Protein AF-A0A4S8WC01-F1 (afdb_monomer)

Mean predicted aligned error: 13.61 Å

Foldseek 3Di:
DDPPPVVNVVVVVLVVVLVVLLQWFWKKWWAFAPPDAPVVLVVQLVDDFPDWDDDPLGRTTMGGHRPPPVVSVVSSVPDPRTLAMATKAPCQVVVVVVVLVCLVVCVCVVLLLVLQVLCVVVPPDPDPVSSVCCSVPVSVVLSVVCSHSVVVVVVRSQQGQPHADDQLAHFAPQKKKWAFAPPDDPVVLLCQLQVNPSVQKDKDAPPPSPSPNNSSPPRMIMIGGPDPVSCVRRVSSRSSPNRINTMGTHHDRDPPQPDWDDDPNDTDRPDDRPRVVNDPDDDPDDDDPDPPPPPPDDDDDDD

Radius of gyration: 23.2 Å; Cα contacts (8 Å, |Δi|>4): 397; chains: 1; bounding box: 79×74×54 Å

Sequence (303 aa):
MHQISFAILLLGILSLASLAHSCRPSMWVVGLKQNQTVGNHLIFIGRPILSIENRPEIPGYTVSVSENDTELIRAVRSDPNVGFVTKVSQNYFHKHEKFIEGARNGGYDDHFTKVAESMRRYHDDDDEDFIAEFIAEEVDDMIDHISTPYYHWRRLESADPEVYESGEGRREPLRWIVQLEKGYNIEEHINTITQFDPSSVMVNSDSSSFVSMDPFRYNRHGLKFRSEEQERISLPLMHADPRVENVWPGHCQQPGITYFTYVGGKEVPGWKDPCIWSLGYRRWETTPCFEEQADKNDQPAAT

Nearest PDB structures (foldseek):
  5dz6-assembly1_A  TM=5.545E-01  e=2.302E+00  Bacillus subtilis subsp. subtilis str. 168
  6smd-assembly2_C  TM=4.923E-01  e=2.440E+00  Photorhabdus luminescens
  3hjv-assembly1_B  TM=4.931E-01  e=2.585E+00  Vibrio cholerae
  2h1y-assembly1_A  TM=5.077E-01  e=2.302E+00  Helicobacter pylori SS1
  5lht-assembly1_A  TM=4.324E-01  e=4.622E+00  Mycobacterium tuberculosis H37Rv

Solvent-accessible surface area (backbone atoms only — not comparable to full-atom values): 17954 Å² total; per-residue (Å²): 135,84,82,73,54,68,65,60,55,50,52,50,50,52,51,51,51,52,52,60,55,64,69,48,53,45,31,32,38,41,36,38,35,91,96,59,52,70,67,62,52,48,59,70,57,70,58,93,76,63,70,71,46,77,40,96,49,35,63,35,34,34,36,56,39,51,78,85,48,55,66,56,57,52,43,53,69,66,38,87,58,48,67,34,62,25,69,44,21,86,52,41,65,63,54,48,52,52,47,54,57,32,44,78,68,58,73,39,49,74,56,55,47,53,49,40,59,53,50,46,78,78,46,96,66,90,50,75,62,54,51,57,48,43,58,73,63,46,44,62,57,49,52,53,52,65,69,31,38,66,47,49,42,54,56,46,38,68,31,8,85,85,56,81,46,91,79,55,32,52,66,30,84,59,28,32,35,38,27,36,40,93,90,60,54,67,69,62,50,42,36,64,39,42,76,68,42,55,85,50,48,44,76,43,69,68,76,65,83,65,72,60,88,51,90,86,71,53,66,59,38,30,36,33,37,80,44,70,68,50,40,68,62,22,50,62,44,50,40,65,35,86,59,34,54,42,57,30,58,29,54,38,79,52,77,74,88,83,53,69,40,73,61,94,88,39,81,40,71,62,62,84,54,72,47,58,76,72,43,77,91,78,72,96,84,77,76,76,87,75,81,72,84,73,73,92,76,80,82,83,88,86,129

pLDDT: mean 70.93, std 17.48, range [26.66, 92.62]

Organism: Aureobasidium pullulans (NCBI:txid5580)

Secondary structure (DSSP, 8-state):
-----HHHHHHHHHHHHHHHHHTSPEEEEEEEPTT--HHHHHHHH-S--SSEEEETTTTEEEEEE-TT-HHHHHHHHH-TTEEEEEEE-TTHHHHHHHHHHHHHTTTTHHHHHHHHHHHHTT-S---HHHHHHHHHHHHHHHHHHHTSHHHHHHHHHHT-TTPPBTTTBEEEEEEEEEEEPTT--HHHHHHHHTTT-GGGEEEE----------TT-SSEEEEEESSHHHHHHHHHHHHH-TTEEEEEEEEE-------EEEETTEEEESS--HHHHH-S---TT---S--------------

Structure (mmCIF, N/CA/C/O backbone):
data_AF-A0A4S8WC01-F1
#
_entry.id   AF-A0A4S8WC01-F1
#
loop_
_atom_site.group_PDB
_atom_site.id
_atom_site.type_symbol
_atom_site.label_atom_id
_atom_site.label_alt_id
_atom_site.label_comp_id
_atom_site.label_asym_id
_atom_site.label_entity_id
_atom_site.label_seq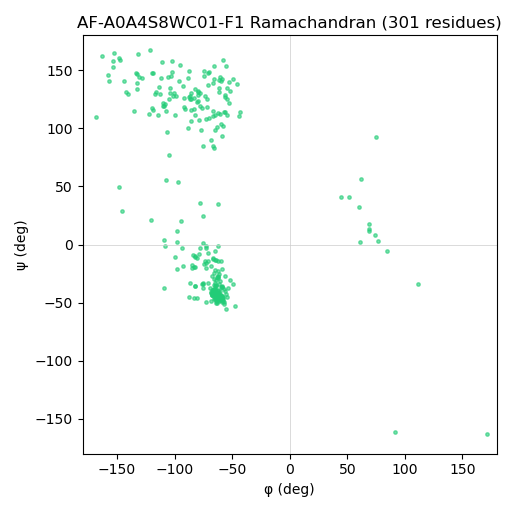_id
_atom_site.pdbx_PDB_ins_code
_atom_site.Cartn_x
_atom_site.Cartn_y
_atom_site.Cartn_z
_atom_site.occupancy
_atom_site.B_iso_or_equiv
_atom_site.auth_seq_id
_atom_site.auth_comp_id
_atom_site.auth_asym_id
_atom_site.auth_atom_id
_atom_site.pdbx_PDB_model_num
ATOM 1 N N . MET A 1 1 ? -3.862 -51.908 -3.420 1.00 40.91 1 MET A N 1
ATOM 2 C CA . MET A 1 1 ? -2.882 -50.810 -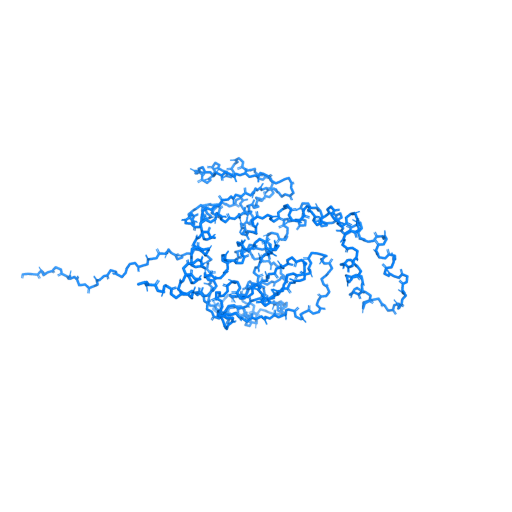3.567 1.00 40.91 1 MET A CA 1
ATOM 3 C C . MET A 1 1 ? -3.632 -49.588 -4.064 1.00 40.91 1 MET A C 1
ATOM 5 O O . MET A 1 1 ? -4.079 -49.595 -5.203 1.00 40.91 1 MET A O 1
ATOM 9 N N . HIS A 1 2 ? -3.871 -48.602 -3.199 1.00 48.12 2 HIS A N 1
ATOM 10 C CA . HIS A 1 2 ? -4.563 -47.373 -3.585 1.00 48.12 2 HIS A CA 1
ATOM 11 C C . HIS A 1 2 ? -3.584 -46.446 -4.307 1.00 48.12 2 HIS A C 1
ATOM 13 O O . HIS A 1 2 ? -2.701 -45.868 -3.679 1.00 48.12 2 HIS A O 1
ATOM 19 N N . GLN A 1 3 ? -3.738 -46.308 -5.625 1.00 48.09 3 GLN A N 1
ATOM 20 C CA . GLN A 1 3 ? -3.224 -45.142 -6.338 1.00 48.09 3 GLN A CA 1
ATOM 21 C C . GLN A 1 3 ? -4.063 -43.944 -5.890 1.00 48.09 3 GLN A C 1
ATOM 23 O O . GLN A 1 3 ? -5.118 -43.659 -6.450 1.00 48.09 3 GLN A O 1
ATOM 28 N N . ILE A 1 4 ? -3.624 -43.277 -4.824 1.00 55.22 4 ILE A N 1
ATOM 29 C CA . ILE A 1 4 ? -4.085 -41.924 -4.531 1.00 55.22 4 ILE A CA 1
ATOM 30 C C . ILE A 1 4 ? -3.658 -41.094 -5.740 1.00 55.22 4 ILE A C 1
ATOM 32 O O . ILE A 1 4 ? -2.466 -40.980 -6.026 1.00 55.22 4 ILE A O 1
ATOM 36 N N . SER A 1 5 ? -4.638 -40.616 -6.509 1.00 66.25 5 SER A N 1
ATOM 37 C CA . SER A 1 5 ? -4.390 -39.831 -7.715 1.00 66.25 5 SER A CA 1
ATOM 38 C C . SER A 1 5 ? -3.496 -38.647 -7.354 1.00 66.25 5 SER A C 1
ATOM 40 O O . SER A 1 5 ? -3.817 -37.884 -6.443 1.00 66.25 5 SER A O 1
ATOM 42 N N . PHE A 1 6 ? -2.369 -38.504 -8.052 1.00 66.31 6 PHE A N 1
ATOM 43 C CA . PHE A 1 6 ? -1.372 -37.455 -7.818 1.00 66.31 6 PHE A CA 1
ATOM 44 C C . PHE A 1 6 ? -2.008 -36.052 -7.792 1.00 66.31 6 PHE A C 1
ATOM 46 O O . PHE A 1 6 ? -1.590 -35.196 -7.020 1.00 66.31 6 PHE A O 1
ATOM 53 N N . ALA A 1 7 ? -3.097 -35.857 -8.548 1.00 60.91 7 ALA A N 1
ATOM 54 C CA . ALA A 1 7 ? -3.903 -34.639 -8.553 1.00 60.91 7 ALA A CA 1
ATOM 55 C C . ALA A 1 7 ? -4.595 -34.343 -7.208 1.00 60.91 7 ALA A C 1
ATOM 57 O O . ALA A 1 7 ? -4.632 -33.194 -6.785 1.00 60.91 7 ALA A O 1
ATOM 58 N N . ILE A 1 8 ? -5.104 -35.364 -6.509 1.00 69.50 8 ILE A N 1
ATOM 59 C CA . ILE A 1 8 ? -5.757 -35.209 -5.196 1.00 69.50 8 ILE A CA 1
ATOM 60 C C . ILE A 1 8 ? -4.720 -34.828 -4.137 1.00 69.50 8 ILE A C 1
ATOM 62 O O . ILE A 1 8 ? -4.989 -33.998 -3.273 1.00 69.50 8 ILE A O 1
ATOM 66 N N . LEU A 1 9 ? -3.515 -35.398 -4.232 1.00 69.06 9 LEU A N 1
ATOM 67 C CA . LEU A 1 9 ? -2.408 -35.055 -3.344 1.00 69.06 9 LEU A CA 1
ATOM 68 C C . LEU A 1 9 ? -1.931 -33.610 -3.580 1.00 69.06 9 LEU A C 1
ATOM 70 O O . LEU A 1 9 ? -1.720 -32.876 -2.621 1.00 69.06 9 LEU A O 1
ATOM 74 N N . LEU A 1 10 ? -1.824 -33.182 -4.844 1.00 64.06 10 LEU A N 1
ATOM 75 C CA . LEU A 1 10 ? -1.458 -31.812 -5.224 1.00 64.06 10 LEU A CA 1
ATOM 76 C C . LEU A 1 10 ? -2.500 -30.783 -4.778 1.00 64.06 10 LEU A C 1
ATOM 78 O O . LEU A 1 10 ? -2.129 -29.777 -4.182 1.00 64.06 10 LEU A O 1
ATOM 82 N N . LEU A 1 11 ? -3.790 -31.057 -4.998 1.00 63.50 11 LEU A N 1
ATOM 83 C CA . LEU A 1 11 ? -4.888 -30.229 -4.490 1.00 63.50 11 LEU A CA 1
ATOM 84 C C . LEU A 1 11 ? -4.848 -30.143 -2.962 1.00 63.50 11 LEU A C 1
ATOM 86 O O . LEU A 1 11 ? -4.921 -29.048 -2.422 1.00 63.50 11 LEU A O 1
ATOM 90 N N . GLY A 1 12 ? -4.634 -31.267 -2.270 1.00 60.47 12 GLY A N 1
ATOM 91 C CA . GLY A 1 12 ? -4.500 -31.287 -0.813 1.00 60.47 12 GLY A CA 1
ATOM 92 C C . GLY A 1 12 ? -3.332 -30.438 -0.302 1.00 60.47 12 GLY A C 1
ATOM 93 O O . GLY A 1 12 ? -3.498 -29.679 0.650 1.00 60.47 12 GLY A O 1
ATOM 94 N N . ILE A 1 13 ? -2.166 -30.511 -0.953 1.00 62.97 13 ILE A N 1
ATOM 95 C CA . ILE A 1 13 ? -0.985 -29.709 -0.597 1.00 62.97 13 ILE A CA 1
ATOM 96 C C . ILE A 1 13 ? -1.211 -28.223 -0.902 1.00 62.97 13 ILE A C 1
ATOM 98 O O . ILE A 1 13 ? -0.849 -27.385 -0.082 1.00 62.97 13 ILE A O 1
ATOM 102 N N . LEU A 1 14 ? -1.840 -27.882 -2.032 1.00 54.75 14 LEU A N 1
ATOM 103 C CA . LEU A 1 14 ? -2.186 -26.501 -2.384 1.00 54.75 14 LEU A CA 1
ATOM 104 C C . LEU A 1 14 ? -3.196 -25.908 -1.391 1.00 54.75 14 LEU A C 1
ATOM 106 O O . LEU A 1 14 ? -2.992 -24.793 -0.920 1.00 54.75 14 LEU A O 1
ATOM 110 N N . SER A 1 15 ? -4.216 -26.676 -0.989 1.00 47.38 15 SER A N 1
ATOM 111 C CA . SER A 1 15 ? -5.175 -26.273 0.047 1.00 47.38 15 SER A CA 1
ATOM 112 C C . SER A 1 15 ? -4.496 -26.054 1.405 1.00 47.38 15 SER A C 1
ATOM 114 O O . SER A 1 15 ? -4.743 -25.048 2.069 1.00 47.38 15 SER A O 1
ATOM 116 N N . LEU A 1 16 ? -3.587 -26.949 1.805 1.00 47.69 16 LEU A N 1
ATOM 117 C CA . LEU A 1 16 ? -2.784 -26.803 3.025 1.00 47.69 16 LEU A CA 1
ATOM 118 C C . LEU A 1 16 ? -1.832 -25.601 2.957 1.00 47.69 16 LEU A C 1
ATOM 120 O O . LEU A 1 16 ? -1.677 -24.899 3.951 1.00 47.69 16 LEU A O 1
ATOM 124 N N . ALA A 1 17 ? -1.235 -25.325 1.796 1.00 51.16 17 ALA A N 1
ATOM 125 C CA . ALA A 1 17 ? -0.391 -24.154 1.584 1.00 51.16 17 ALA A CA 1
ATOM 126 C C . ALA A 1 17 ? -1.199 -22.850 1.660 1.00 51.16 17 ALA A C 1
ATOM 128 O O . ALA A 1 17 ? -0.726 -21.894 2.274 1.00 51.16 17 ALA A O 1
ATOM 129 N N . SER A 1 18 ? -2.424 -22.819 1.119 1.00 46.88 18 SER A N 1
ATOM 130 C CA . SER A 1 18 ? -3.335 -21.676 1.261 1.00 46.88 18 SER A CA 1
ATOM 131 C C . SER A 1 18 ? -3.813 -21.475 2.704 1.00 46.88 18 SER A C 1
ATOM 133 O O . SER A 1 18 ? -3.838 -20.345 3.182 1.00 46.88 18 SER A O 1
ATOM 135 N N . LEU A 1 19 ? -4.094 -22.557 3.441 1.00 42.03 19 LEU A N 1
ATOM 136 C CA . LEU A 1 19 ? -4.439 -22.513 4.869 1.00 42.03 19 LEU A CA 1
ATOM 137 C C . LEU A 1 19 ? -3.261 -22.022 5.724 1.00 42.03 19 LEU A C 1
ATOM 139 O O . LEU A 1 19 ? -3.430 -21.145 6.564 1.00 42.03 19 LEU A O 1
ATOM 143 N N . ALA A 1 20 ? -2.051 -22.527 5.473 1.00 49.69 20 ALA A N 1
ATOM 144 C CA . ALA A 1 20 ? -0.844 -22.085 6.168 1.00 49.69 20 ALA A CA 1
ATOM 145 C C . ALA A 1 20 ? -0.485 -20.617 5.862 1.00 49.69 20 ALA A C 1
ATOM 147 O O . ALA A 1 20 ? 0.080 -19.943 6.723 1.00 49.69 20 ALA A O 1
ATOM 148 N N . HIS A 1 21 ? -0.830 -20.107 4.672 1.00 49.09 21 HIS A N 1
ATOM 149 C CA . HIS A 1 21 ? -0.688 -18.685 4.339 1.00 49.09 21 HIS A CA 1
ATOM 150 C C . HIS A 1 21 ? -1.770 -17.811 4.991 1.00 49.09 21 HIS A C 1
ATOM 152 O O . HIS A 1 21 ? -1.432 -16.730 5.464 1.00 49.09 21 HIS A O 1
ATOM 158 N N . SER A 1 22 ? -3.019 -18.281 5.103 1.00 46.50 22 SER A N 1
ATOM 159 C CA . SER A 1 22 ? -4.099 -17.571 5.821 1.00 46.50 22 SER A CA 1
ATOM 160 C C . SER A 1 22 ? -3.842 -17.459 7.333 1.00 46.50 22 SER A C 1
ATOM 162 O O . SER A 1 22 ? -4.298 -16.523 7.980 1.00 46.50 22 SER A O 1
ATOM 164 N N . CYS A 1 23 ? -3.040 -18.352 7.921 1.00 54.38 23 CYS A N 1
ATOM 165 C CA . CYS A 1 23 ? -2.650 -18.241 9.331 1.00 54.38 23 CYS A CA 1
ATOM 166 C C . CYS A 1 23 ? -1.540 -17.212 9.615 1.00 54.38 23 CYS A C 1
ATOM 168 O O . CYS A 1 23 ? -1.176 -17.035 10.781 1.00 54.38 23 CYS A O 1
ATOM 1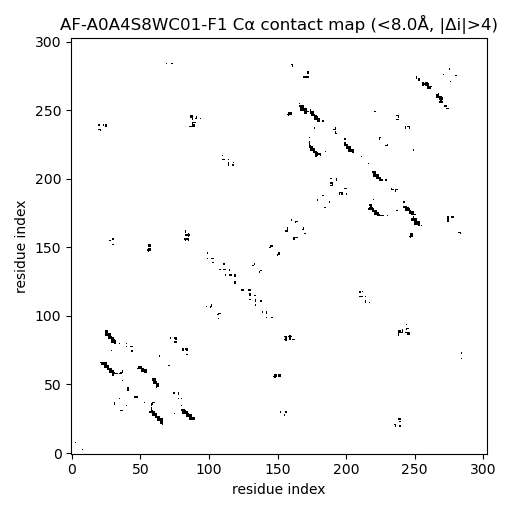70 N N . ARG A 1 24 ? -0.962 -16.547 8.602 1.00 65.25 24 ARG A N 1
ATOM 171 C CA . ARG A 1 24 ? 0.035 -15.499 8.854 1.00 65.25 24 ARG A CA 1
ATOM 172 C C . ARG A 1 24 ? -0.662 -14.206 9.283 1.00 65.25 24 ARG A C 1
ATOM 174 O O . ARG A 1 24 ? -1.574 -13.757 8.594 1.00 65.25 24 ARG A O 1
ATOM 181 N N . PRO A 1 25 ? -0.232 -13.571 10.387 1.00 72.00 25 PRO A N 1
ATOM 182 C CA . PRO A 1 25 ? -0.780 -12.281 10.770 1.00 72.00 25 PRO A CA 1
ATOM 183 C C . PRO A 1 25 ? -0.543 -11.253 9.659 1.00 72.00 25 PRO A C 1
ATOM 185 O O . PRO A 1 25 ? 0.506 -11.216 9.019 1.00 72.00 25 PRO A O 1
ATOM 188 N N . SER A 1 26 ? -1.533 -10.408 9.425 1.00 80.44 26 SER A N 1
ATOM 189 C CA . SER A 1 26 ? -1.421 -9.276 8.516 1.00 80.44 26 SER A CA 1
ATOM 190 C C . SER A 1 26 ? -0.523 -8.206 9.128 1.00 80.44 26 SER A C 1
ATOM 192 O O . SER A 1 26 ? -0.648 -7.895 10.312 1.00 80.44 26 SER A O 1
ATOM 194 N N . MET A 1 27 ? 0.365 -7.625 8.324 1.00 87.50 27 MET A N 1
ATOM 195 C CA . MET A 1 27 ? 1.191 -6.500 8.750 1.00 87.50 27 MET A CA 1
ATOM 196 C C . MET A 1 27 ? 0.427 -5.198 8.507 1.00 87.50 27 MET A C 1
ATOM 198 O O . MET A 1 27 ? -0.009 -4.935 7.387 1.00 87.50 27 MET A O 1
ATOM 202 N N . TRP A 1 28 ? 0.269 -4.387 9.547 1.00 90.19 28 TRP A N 1
ATOM 203 C CA . TRP A 1 28 ? -0.395 -3.090 9.471 1.00 90.19 28 TRP A CA 1
ATOM 204 C C . TRP A 1 28 ? 0.554 -1.970 9.860 1.00 90.19 28 TRP A C 1
ATOM 206 O O . TRP A 1 28 ? 1.415 -2.143 10.726 1.00 90.19 28 TRP A O 1
ATOM 216 N N . VAL A 1 29 ? 0.359 -0.813 9.239 1.00 92.12 29 VAL A N 1
ATOM 217 C CA . VAL A 1 29 ? 1.016 0.438 9.595 1.00 92.12 29 VAL A CA 1
ATOM 218 C C . VAL A 1 29 ? -0.026 1.392 10.146 1.00 92.12 29 VAL A C 1
ATOM 220 O O . VAL A 1 29 ? -1.061 1.612 9.518 1.00 92.12 29 VAL A O 1
ATOM 223 N N . VAL A 1 30 ? 0.265 1.960 11.311 1.00 92.62 30 VAL A N 1
ATOM 224 C CA . VAL A 1 30 ? -0.573 2.949 11.981 1.00 92.62 30 VAL A CA 1
ATOM 225 C C . VAL A 1 30 ? 0.190 4.262 12.022 1.00 92.62 30 VAL A C 1
ATOM 227 O O . VAL A 1 30 ? 1.198 4.379 12.722 1.00 92.62 30 VAL A O 1
ATOM 230 N N . GLY A 1 31 ? -0.290 5.242 11.263 1.00 92.25 31 GLY A N 1
ATOM 231 C CA . GLY A 1 31 ? 0.221 6.606 11.286 1.00 92.25 31 GLY A CA 1
ATOM 232 C C . GLY A 1 31 ? -0.563 7.457 12.277 1.00 92.25 31 GLY A C 1
ATOM 233 O O . GLY A 1 31 ? -1.785 7.558 12.182 1.00 92.25 31 GLY A O 1
ATOM 234 N N . LEU A 1 32 ? 0.124 8.107 13.212 1.00 91.19 32 LEU A N 1
ATOM 235 C CA . LEU A 1 32 ? -0.455 9.037 14.179 1.00 91.19 32 LEU A CA 1
ATOM 236 C C . LEU A 1 32 ? -0.311 10.484 13.703 1.00 91.19 32 LEU A C 1
ATOM 238 O O . LEU A 1 32 ? 0.719 10.884 13.163 1.00 91.19 32 LEU A O 1
ATOM 242 N N . LYS A 1 33 ? -1.341 11.296 13.937 1.00 87.94 33 LYS A N 1
ATOM 243 C CA . LYS A 1 33 ? -1.329 12.727 13.619 1.00 87.94 33 LYS A CA 1
ATOM 244 C C . LYS A 1 33 ? -0.175 13.437 14.327 1.00 87.94 33 LYS A C 1
ATOM 246 O O . LYS A 1 33 ? 0.348 12.984 15.345 1.00 87.94 33 LYS A O 1
ATOM 251 N N . GLN A 1 34 ? 0.197 14.597 13.797 1.00 80.31 34 GLN A N 1
ATOM 252 C CA . GLN A 1 34 ? 1.308 15.382 14.324 1.00 80.31 34 GLN A CA 1
ATOM 253 C C . GLN A 1 34 ? 1.167 15.635 15.838 1.00 80.31 34 GLN A C 1
ATOM 255 O O . GLN A 1 34 ? 0.077 15.922 16.335 1.00 80.31 34 GLN A O 1
ATOM 260 N N . ASN A 1 35 ? 2.291 15.545 16.555 1.00 83.44 35 ASN A N 1
ATOM 261 C CA . ASN A 1 35 ? 2.411 15.716 18.012 1.00 83.44 35 ASN A CA 1
ATOM 262 C C . ASN A 1 35 ? 1.761 14.618 18.876 1.00 83.44 35 ASN A C 1
ATOM 264 O O . ASN A 1 35 ? 1.624 14.798 20.086 1.00 83.44 35 ASN A O 1
ATOM 268 N N . GLN A 1 36 ? 1.386 13.483 18.287 1.00 87.94 36 GLN A N 1
ATOM 269 C CA . GLN A 1 36 ? 0.876 12.326 19.020 1.00 87.94 36 GLN A CA 1
ATOM 270 C C . GLN A 1 36 ? 1.988 11.320 19.313 1.00 87.94 36 GLN A C 1
ATOM 272 O O . GLN A 1 36 ? 3.003 11.265 18.619 1.00 87.94 36 GLN A O 1
ATOM 277 N N . THR A 1 37 ? 1.807 10.523 20.365 1.00 87.69 37 THR A N 1
ATOM 278 C CA . THR A 1 37 ? 2.768 9.489 20.762 1.00 87.69 37 THR A CA 1
ATOM 279 C C . THR A 1 37 ? 2.115 8.119 20.730 1.00 87.69 37 THR A C 1
ATOM 281 O O . THR A 1 37 ? 0.933 7.973 21.051 1.00 87.69 37 THR A O 1
ATOM 284 N N . VAL A 1 38 ? 2.910 7.096 20.408 1.00 88.62 38 VAL A N 1
ATOM 285 C CA . VAL A 1 38 ? 2.464 5.697 20.451 1.00 88.62 38 VAL A CA 1
ATOM 286 C C . VAL A 1 38 ? 1.932 5.349 21.843 1.00 88.62 38 VAL A C 1
ATOM 288 O O . VAL A 1 38 ? 0.881 4.737 21.956 1.00 88.62 38 VAL A O 1
ATOM 291 N N . GLY A 1 39 ? 2.577 5.819 22.916 1.00 87.31 39 GLY A N 1
ATOM 292 C CA . GLY A 1 39 ? 2.116 5.573 24.287 1.00 87.31 39 GLY A CA 1
ATOM 293 C C . GLY A 1 39 ? 0.700 6.090 24.567 1.00 87.31 39 GLY A C 1
ATOM 294 O O . GLY A 1 39 ? -0.133 5.333 25.061 1.00 87.31 39 GLY A O 1
ATOM 295 N N . ASN A 1 40 ? 0.404 7.347 24.215 1.00 87.38 40 ASN A N 1
ATOM 296 C CA . ASN A 1 40 ? -0.927 7.932 24.424 1.00 87.38 40 ASN A CA 1
ATOM 297 C C . ASN A 1 40 ? -2.000 7.190 23.620 1.00 87.38 40 ASN A C 1
ATOM 299 O O . ASN A 1 40 ? -3.080 6.906 24.136 1.00 87.38 40 ASN A O 1
ATOM 303 N N . HIS A 1 41 ? -1.670 6.841 22.379 1.00 90.88 41 HIS A N 1
ATOM 304 C CA . HIS A 1 41 ? -2.532 6.064 21.502 1.00 90.88 41 HIS A CA 1
ATOM 305 C C . HIS A 1 41 ? -2.838 4.667 22.073 1.00 90.88 41 HIS A C 1
ATOM 307 O O . HIS A 1 41 ? -3.995 4.266 22.162 1.00 90.88 41 HIS A O 1
ATOM 313 N N . LEU A 1 42 ? -1.828 3.934 22.550 1.00 89.25 42 LEU A N 1
ATOM 314 C CA . LEU A 1 42 ? -2.035 2.605 23.139 1.00 89.25 42 LEU A CA 1
ATOM 315 C C . LEU A 1 42 ? -2.886 2.650 24.415 1.00 89.25 42 LEU A C 1
ATOM 317 O O . LEU A 1 42 ? -3.685 1.743 24.650 1.00 89.25 42 LEU A O 1
ATOM 321 N N . ILE A 1 43 ? -2.757 3.713 25.217 1.00 88.50 43 ILE A N 1
ATOM 322 C CA . ILE A 1 43 ? -3.627 3.948 26.377 1.00 88.50 43 ILE A CA 1
ATOM 323 C C . ILE A 1 43 ? -5.079 4.155 25.929 1.00 88.50 43 ILE A C 1
ATOM 325 O O . ILE A 1 43 ? -5.978 3.589 26.547 1.00 88.50 43 ILE A O 1
ATOM 329 N N . PHE A 1 44 ? -5.308 4.926 24.860 1.00 89.19 44 PHE A N 1
ATOM 330 C CA . PHE A 1 44 ? -6.646 5.165 24.316 1.00 89.19 44 PHE A CA 1
ATOM 331 C C . PHE A 1 44 ? -7.321 3.869 23.852 1.00 89.19 44 PHE A C 1
ATOM 333 O O . PHE A 1 44 ? -8.475 3.624 24.198 1.00 89.19 44 PHE A O 1
ATOM 340 N N . ILE A 1 45 ? -6.602 3.020 23.110 1.00 89.81 45 ILE A N 1
ATOM 341 C CA . ILE A 1 45 ? -7.155 1.753 22.605 1.00 89.81 45 ILE A CA 1
ATOM 342 C C . ILE A 1 45 ? -7.518 0.812 23.770 1.00 89.81 45 ILE A C 1
ATOM 344 O O . ILE A 1 45 ? -8.453 0.019 23.664 1.00 89.81 45 ILE A O 1
ATOM 348 N N . GLY A 1 46 ? -6.805 0.893 24.900 1.00 84.12 46 GLY A N 1
ATOM 349 C CA . GLY A 1 46 ? -7.173 0.191 26.134 1.00 84.12 46 GLY A CA 1
ATOM 350 C C . GLY A 1 46 ? -7.025 -1.334 26.072 1.00 84.12 46 GLY A C 1
ATOM 351 O O . GLY A 1 46 ? -7.480 -2.036 26.975 1.00 84.12 46 GLY A O 1
ATOM 352 N N . ARG A 1 47 ? -6.371 -1.859 25.028 1.00 82.69 47 ARG A N 1
ATOM 353 C CA . ARG A 1 47 ? -6.068 -3.285 24.842 1.00 82.69 47 ARG A CA 1
ATOM 354 C C . ARG A 1 47 ? -4.593 -3.489 24.480 1.00 82.69 47 ARG A C 1
ATOM 356 O O . ARG A 1 47 ? -4.035 -2.674 23.745 1.00 82.69 47 ARG A O 1
ATOM 363 N N . PRO A 1 48 ? -3.953 -4.573 24.955 1.00 80.06 48 PRO A N 1
ATOM 364 C CA . PRO A 1 48 ? -2.584 -4.891 24.572 1.00 80.06 48 PRO A CA 1
ATOM 365 C C . PRO A 1 48 ? -2.474 -5.129 23.067 1.00 80.06 48 PRO A C 1
ATOM 367 O O . PRO A 1 48 ? -3.265 -5.875 22.487 1.00 80.06 48 PRO A O 1
ATOM 370 N N . ILE A 1 49 ? -1.454 -4.532 22.463 1.00 82.25 49 ILE A N 1
ATOM 371 C CA . ILE A 1 49 ? -1.037 -4.823 21.097 1.00 82.25 49 ILE A CA 1
ATOM 372 C C . ILE A 1 49 ? 0.304 -5.543 21.173 1.00 82.25 49 ILE A C 1
ATOM 374 O O . ILE A 1 49 ? 1.269 -5.034 21.744 1.00 82.25 49 ILE A O 1
ATOM 378 N N . LEU A 1 50 ? 0.351 -6.752 20.624 1.00 71.75 50 LEU A N 1
ATOM 379 C CA . LEU A 1 50 ? 1.559 -7.566 20.594 1.00 71.75 50 LEU A CA 1
ATOM 380 C C . LEU A 1 50 ? 2.374 -7.224 19.337 1.00 71.75 50 LEU A C 1
ATOM 382 O O . LEU A 1 50 ? 1.805 -6.998 18.275 1.00 71.75 50 LEU A O 1
ATOM 386 N N . SER A 1 51 ? 3.706 -7.228 19.450 1.00 74.19 51 SER A N 1
ATOM 387 C CA . SER A 1 51 ? 4.631 -7.022 18.322 1.00 74.19 51 SER A CA 1
ATOM 388 C C . SER A 1 51 ? 4.509 -5.653 17.635 1.00 74.19 51 SER A C 1
ATOM 390 O O . SER A 1 51 ? 4.308 -5.570 16.422 1.00 74.19 51 SER A O 1
ATOM 392 N N . ILE A 1 52 ? 4.653 -4.586 18.426 1.00 82.56 52 ILE A N 1
ATOM 393 C CA . ILE A 1 52 ? 4.797 -3.218 17.921 1.00 82.56 52 ILE A CA 1
ATOM 394 C C . ILE A 1 52 ? 6.262 -2.935 17.609 1.00 82.56 52 ILE A C 1
ATOM 396 O O . ILE A 1 52 ? 7.126 -3.106 18.469 1.00 82.56 52 ILE A O 1
ATOM 400 N N . GLU A 1 53 ? 6.514 -2.410 16.418 1.00 85.00 53 GLU A N 1
ATOM 401 C CA . GLU A 1 53 ? 7.791 -1.799 16.066 1.00 85.00 53 GLU A CA 1
ATOM 402 C C . GLU A 1 53 ? 7.552 -0.332 15.704 1.00 85.00 53 GLU A C 1
ATOM 404 O O . GLU A 1 53 ? 6.831 -0.024 14.747 1.00 85.00 53 GLU A O 1
ATOM 409 N N . ASN A 1 54 ? 8.122 0.569 16.508 1.00 84.69 54 ASN A N 1
ATOM 410 C CA . ASN A 1 54 ? 8.099 2.003 16.234 1.00 84.69 54 ASN A CA 1
ATOM 411 C C . ASN A 1 54 ? 8.926 2.285 14.983 1.00 84.69 54 ASN A C 1
ATOM 413 O O . ASN A 1 54 ? 10.013 1.732 14.826 1.00 84.69 54 ASN A O 1
ATOM 417 N N . ARG A 1 55 ? 8.433 3.180 14.132 1.00 79.56 55 ARG A N 1
ATOM 418 C CA . ARG A 1 55 ? 9.128 3.574 12.907 1.00 79.56 55 ARG A CA 1
ATOM 419 C C . ARG A 1 55 ? 9.645 4.997 13.065 1.00 79.56 55 ARG A C 1
ATOM 421 O O . ARG A 1 55 ? 8.836 5.880 13.314 1.00 79.56 55 ARG A O 1
ATOM 428 N N . PRO A 1 56 ? 10.956 5.264 12.988 1.00 71.81 56 PRO A N 1
ATOM 429 C CA . PRO A 1 56 ? 11.447 6.640 13.016 1.00 71.81 56 PRO A CA 1
ATOM 430 C C . PRO A 1 56 ? 11.072 7.423 11.745 1.00 71.81 56 PRO A C 1
ATOM 432 O O . PRO A 1 56 ? 11.046 8.651 11.772 1.00 71.81 56 PRO A O 1
ATOM 435 N N . GLU A 1 57 ? 10.726 6.732 10.656 1.00 74.69 57 GLU A N 1
ATOM 436 C CA . GLU A 1 57 ? 10.350 7.310 9.363 1.00 74.69 57 GLU A CA 1
ATOM 437 C C . GLU A 1 57 ? 8.892 7.785 9.317 1.00 74.69 57 GLU A C 1
ATOM 439 O O . GLU A 1 57 ? 8.499 8.478 8.389 1.00 74.69 57 GLU A O 1
ATOM 444 N N . ILE A 1 58 ? 8.052 7.437 10.291 1.00 80.69 58 ILE A N 1
ATOM 445 C CA . ILE A 1 58 ? 6.676 7.942 10.385 1.00 80.69 58 ILE A CA 1
ATOM 446 C C . ILE A 1 58 ? 6.312 8.132 11.858 1.00 80.69 58 ILE A C 1
ATOM 448 O O . ILE A 1 58 ? 6.647 7.280 12.671 1.00 80.69 58 ILE A O 1
ATOM 452 N N . PRO A 1 59 ? 5.593 9.191 12.263 1.00 85.25 59 PRO A N 1
ATOM 453 C CA . PRO A 1 59 ? 5.075 9.289 13.626 1.00 85.25 59 PRO A CA 1
ATOM 454 C C . PRO A 1 59 ? 4.015 8.200 13.854 1.00 85.25 59 PRO A C 1
ATOM 456 O O . PRO A 1 59 ? 2.830 8.421 13.645 1.00 85.25 59 PRO A O 1
ATOM 459 N N . GLY A 1 60 ? 4.433 6.989 14.223 1.00 88.88 60 GLY A N 1
ATOM 460 C CA . GLY A 1 60 ? 3.573 5.813 14.190 1.00 88.88 60 GLY A CA 1
ATOM 461 C C . GLY A 1 60 ? 4.308 4.507 14.462 1.00 88.88 60 GLY A C 1
ATOM 462 O O . GLY A 1 60 ? 5.415 4.482 15.006 1.00 88.88 60 GLY A O 1
ATOM 463 N N . TYR A 1 61 ? 3.662 3.400 14.111 1.00 90.94 61 TYR A N 1
ATOM 464 C CA . TYR A 1 61 ? 4.197 2.067 14.351 1.00 90.94 61 TYR A CA 1
ATOM 465 C C . TYR A 1 61 ? 3.682 1.038 13.351 1.00 90.94 61 TYR A C 1
ATOM 467 O O . TYR A 1 61 ? 2.694 1.242 12.647 1.00 90.94 61 TYR A O 1
ATOM 475 N N . THR A 1 62 ? 4.363 -0.101 13.326 1.00 90.94 62 THR A N 1
ATOM 476 C CA . THR A 1 62 ? 3.899 -1.310 12.647 1.00 90.94 62 THR A CA 1
ATOM 477 C C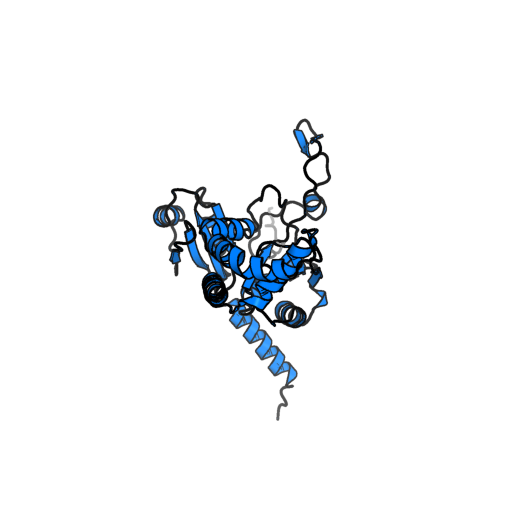 . THR A 1 62 ? 3.422 -2.342 13.654 1.00 90.94 62 THR A C 1
ATOM 479 O O . THR A 1 62 ? 3.986 -2.450 14.742 1.00 90.94 62 THR A O 1
ATOM 482 N N . VAL A 1 63 ? 2.372 -3.084 13.301 1.00 90.25 63 VAL A N 1
ATOM 483 C CA . VAL A 1 63 ? 1.766 -4.116 14.150 1.00 90.25 63 VAL A CA 1
ATOM 484 C C . VAL A 1 63 ? 1.316 -5.322 13.337 1.00 90.25 63 VAL A C 1
ATOM 486 O O . VAL A 1 63 ? 0.647 -5.191 12.310 1.00 90.25 63 VAL A O 1
ATOM 489 N N . SER A 1 64 ? 1.692 -6.515 13.799 1.00 87.75 64 SER A N 1
ATOM 490 C CA . SER A 1 64 ? 1.217 -7.779 13.232 1.00 87.75 64 SER A CA 1
ATOM 491 C C . SER A 1 64 ? -0.110 -8.165 13.877 1.00 87.75 64 SER A C 1
ATOM 493 O O . SER A 1 64 ? -0.162 -8.436 15.074 1.00 87.75 64 SER A O 1
ATOM 495 N N . VAL A 1 65 ? -1.182 -8.202 13.088 1.00 83.94 65 VAL A N 1
ATOM 496 C CA . VAL A 1 65 ? -2.547 -8.469 13.562 1.00 83.94 65 VAL A CA 1
ATOM 497 C C . VAL A 1 65 ? -3.067 -9.748 12.923 1.00 83.94 65 VAL A C 1
ATOM 499 O O . VAL A 1 65 ? -2.986 -9.923 11.709 1.00 83.94 65 VAL A O 1
ATOM 502 N N . SER A 1 66 ? -3.595 -10.662 13.736 1.00 80.62 66 SER A N 1
ATOM 503 C CA . SER A 1 66 ? -4.262 -11.869 13.231 1.00 80.62 66 SER A CA 1
ATOM 504 C C . SER A 1 66 ? -5.437 -11.489 12.325 1.00 80.62 66 SER A C 1
ATOM 506 O O . SER A 1 66 ? -6.159 -10.548 12.645 1.00 80.62 66 SER A O 1
ATOM 508 N N . GLU A 1 67 ? -5.678 -12.227 11.235 1.00 71.50 67 GLU A N 1
ATOM 509 C CA . GLU A 1 67 ? -6.817 -11.952 10.335 1.00 71.50 67 GLU A CA 1
ATOM 510 C C . GLU A 1 67 ? -8.171 -11.958 11.068 1.00 71.50 67 GLU A C 1
ATOM 512 O O . GLU A 1 67 ? -9.092 -11.247 10.680 1.00 71.50 67 GLU A O 1
ATOM 517 N N . ASN A 1 68 ? -8.273 -12.699 12.176 1.00 72.06 68 ASN A N 1
ATOM 518 C CA . ASN A 1 68 ? -9.495 -12.789 12.976 1.00 72.06 68 ASN A CA 1
ATOM 519 C C . ASN A 1 68 ? -9.688 -11.618 13.958 1.00 72.06 68 ASN A C 1
ATOM 521 O O . ASN A 1 68 ? -10.761 -11.490 14.543 1.00 72.06 68 ASN A O 1
ATOM 525 N N . ASP A 1 69 ? -8.683 -10.763 14.162 1.00 80.25 69 ASP A N 1
ATOM 526 C CA . ASP A 1 69 ? -8.724 -9.667 15.141 1.00 80.25 69 ASP A CA 1
ATOM 527 C C . ASP A 1 69 ? -9.102 -8.329 14.489 1.00 80.25 69 ASP A C 1
ATOM 529 O O . ASP A 1 69 ? -8.415 -7.313 14.606 1.00 80.25 69 ASP A O 1
ATOM 533 N N . THR A 1 70 ? -10.227 -8.339 13.774 1.00 81.69 70 THR A N 1
ATOM 534 C CA . THR A 1 70 ? -10.792 -7.139 13.128 1.00 81.69 70 THR A CA 1
ATOM 535 C C . THR A 1 70 ? -11.181 -6.060 14.144 1.00 81.69 70 THR A C 1
ATOM 537 O O . THR A 1 70 ? -11.070 -4.869 13.865 1.00 81.69 70 THR A O 1
ATOM 540 N N . GLU A 1 71 ? -11.542 -6.455 15.367 1.00 85.94 71 GLU A N 1
ATOM 541 C CA . GLU A 1 71 ? -11.825 -5.530 16.469 1.00 85.94 71 GLU A CA 1
ATOM 542 C C . GLU A 1 71 ? -10.610 -4.680 16.865 1.00 85.94 71 GLU A C 1
ATOM 544 O O . GLU A 1 71 ? -10.780 -3.562 17.350 1.00 85.94 71 GLU A O 1
ATOM 549 N N . LEU A 1 72 ? -9.376 -5.167 16.665 1.00 88.06 72 LEU A N 1
ATOM 550 C CA . LEU A 1 72 ? -8.183 -4.364 16.955 1.00 88.06 72 LEU A CA 1
ATOM 551 C C . LEU A 1 72 ? -8.073 -3.201 15.987 1.00 88.06 72 LEU A C 1
ATOM 553 O O . LEU A 1 72 ? -7.890 -2.064 16.414 1.00 88.06 72 LEU A O 1
ATOM 557 N N . ILE A 1 73 ? -8.212 -3.491 14.696 1.00 87.88 73 ILE A N 1
ATOM 558 C CA . ILE A 1 73 ? -8.120 -2.481 13.645 1.00 87.88 73 ILE A CA 1
ATOM 559 C C . ILE A 1 73 ? -9.248 -1.460 13.794 1.00 87.88 73 ILE A C 1
ATOM 561 O O . ILE A 1 73 ? -8.979 -0.260 13.760 1.00 87.88 73 ILE A O 1
ATOM 565 N N . ARG A 1 74 ? -10.475 -1.903 14.097 1.00 85.81 74 ARG A N 1
ATOM 566 C CA . ARG A 1 74 ? -11.593 -1.003 14.425 1.00 85.81 74 ARG A CA 1
ATOM 567 C C . ARG A 1 74 ? -11.287 -0.092 15.614 1.00 85.81 74 ARG A C 1
ATOM 569 O O . ARG A 1 74 ? -11.543 1.109 15.540 1.00 85.81 74 ARG A O 1
ATOM 576 N N . ALA A 1 75 ? -10.721 -0.634 16.695 1.00 89.44 75 ALA A N 1
ATOM 577 C CA . ALA A 1 75 ? -10.354 0.154 17.870 1.00 89.44 75 ALA A CA 1
ATOM 578 C C . ALA A 1 75 ? -9.257 1.183 17.551 1.00 89.44 75 ALA A C 1
ATOM 580 O O . ALA A 1 75 ? -9.402 2.351 17.912 1.00 89.44 75 ALA A O 1
ATOM 581 N N . VAL A 1 76 ? -8.211 0.786 16.816 1.00 91.19 76 VAL A N 1
ATOM 582 C CA . VAL A 1 76 ? -7.157 1.694 16.331 1.00 91.19 76 VAL A CA 1
ATOM 583 C C . VAL A 1 76 ? -7.772 2.822 15.498 1.00 91.19 76 VAL A C 1
ATOM 585 O O . VAL A 1 76 ? -7.536 3.990 15.791 1.00 91.19 76 VAL A O 1
ATOM 588 N N . ARG A 1 77 ? -8.612 2.493 14.508 1.00 88.81 77 ARG A N 1
ATOM 589 C CA . ARG A 1 77 ? -9.278 3.471 13.627 1.00 88.81 77 ARG A CA 1
ATOM 590 C C . ARG A 1 77 ? -10.215 4.425 14.369 1.00 88.81 77 ARG A C 1
ATOM 592 O O . ARG A 1 77 ? -10.446 5.537 13.905 1.00 88.81 77 ARG A O 1
ATOM 599 N N . SER A 1 78 ? -10.769 4.002 15.504 1.00 87.38 78 SER A N 1
ATOM 600 C CA . SER A 1 78 ? -11.657 4.842 16.314 1.00 87.38 78 SER A CA 1
ATOM 601 C C . SER A 1 78 ? -10.929 5.958 17.073 1.00 87.38 78 SER A C 1
ATOM 603 O O . SER A 1 78 ? -11.581 6.901 17.527 1.00 87.38 78 SER A O 1
ATOM 605 N N . ASP A 1 79 ? -9.600 5.879 17.204 1.00 89.88 79 ASP A N 1
ATOM 606 C CA . ASP A 1 79 ? -8.810 6.924 17.850 1.00 89.88 79 ASP A CA 1
ATOM 607 C C . ASP A 1 79 ? -8.727 8.173 16.955 1.00 89.88 79 ASP A C 1
ATOM 609 O O . ASP A 1 79 ? -8.141 8.120 15.869 1.00 89.88 79 ASP A O 1
ATOM 613 N N . PRO A 1 80 ? -9.241 9.339 17.396 1.00 86.25 80 PRO A N 1
ATOM 614 C CA . PRO A 1 80 ? -9.167 10.573 16.616 1.00 86.25 80 PRO A CA 1
ATOM 615 C C . PRO A 1 80 ? -7.731 11.053 16.354 1.00 86.25 80 PRO A C 1
ATOM 617 O O . PRO A 1 80 ? -7.536 11.930 15.506 1.00 86.25 80 PRO A O 1
ATOM 620 N N . ASN A 1 81 ? -6.735 10.517 17.060 1.00 90.06 81 ASN A N 1
ATOM 621 C CA . ASN A 1 81 ? -5.317 10.817 16.881 1.00 90.06 81 ASN A CA 1
ATOM 622 C C . ASN A 1 81 ? -4.655 9.994 15.772 1.00 90.06 81 ASN A C 1
ATOM 624 O O . ASN A 1 81 ? -3.526 10.302 15.393 1.00 90.06 81 ASN A O 1
ATOM 628 N N . VAL A 1 82 ? -5.334 8.987 15.225 1.00 90.94 82 VAL A N 1
ATOM 629 C CA . VAL A 1 82 ? -4.847 8.226 14.073 1.00 90.94 82 VAL A CA 1
ATOM 630 C C . VAL A 1 82 ? -5.103 9.018 12.790 1.00 90.94 82 VAL A C 1
ATOM 632 O O . VAL A 1 82 ? -6.181 9.577 12.580 1.00 90.94 82 VAL A O 1
ATOM 635 N N . GLY A 1 83 ? -4.064 9.134 11.964 1.00 87.19 83 GLY A N 1
ATOM 636 C CA . GLY A 1 83 ? -4.113 9.742 10.635 1.00 87.19 83 GLY A CA 1
ATOM 637 C C . GLY A 1 83 ? -4.506 8.730 9.565 1.00 87.19 83 GLY A C 1
ATOM 638 O O . GLY A 1 83 ? -5.383 9.019 8.758 1.00 87.19 83 GLY A O 1
ATOM 639 N N . PHE A 1 84 ? -3.902 7.540 9.606 1.00 89.12 84 PHE A N 1
ATOM 640 C CA . PHE A 1 84 ? -4.198 6.440 8.691 1.00 89.12 84 PHE A CA 1
ATOM 641 C C . PHE A 1 84 ? -3.889 5.077 9.325 1.00 89.12 84 PHE A C 1
ATOM 643 O O . PHE A 1 84 ? -3.057 4.961 10.232 1.00 89.12 84 PHE A O 1
ATOM 650 N N . VAL A 1 85 ? -4.524 4.032 8.798 1.00 90.38 85 VAL A N 1
ATOM 651 C CA . VAL A 1 85 ? -4.248 2.623 9.083 1.00 90.38 85 VAL A CA 1
ATOM 652 C C . VAL A 1 85 ? -4.233 1.857 7.763 1.00 90.38 85 VAL A C 1
ATOM 654 O O . VAL A 1 85 ? -5.257 1.727 7.101 1.00 90.38 85 VAL A O 1
ATOM 657 N N . THR A 1 86 ? -3.088 1.314 7.363 1.00 88.62 86 THR A N 1
ATOM 658 C CA . THR A 1 86 ? -2.987 0.583 6.089 1.00 88.62 86 THR A CA 1
ATOM 659 C C . THR A 1 86 ? -2.362 -0.793 6.267 1.00 88.62 86 THR A C 1
ATOM 661 O O . THR A 1 86 ? -1.472 -0.988 7.098 1.00 88.62 86 THR A O 1
ATOM 664 N N . LYS A 1 87 ? -2.857 -1.768 5.501 1.00 88.06 87 LYS A N 1
ATOM 665 C CA . LYS A 1 87 ? -2.311 -3.125 5.449 1.00 88.06 87 LYS A CA 1
ATOM 666 C C . LYS A 1 87 ? -1.184 -3.149 4.420 1.00 88.06 87 LYS A C 1
ATOM 668 O O . LYS A 1 87 ? -1.383 -2.758 3.276 1.00 88.06 87 LYS A O 1
ATOM 673 N N . VAL A 1 88 ? -0.013 -3.642 4.808 1.00 86.12 88 VAL A N 1
ATOM 674 C CA . VAL A 1 88 ? 1.184 -3.699 3.953 1.00 86.12 88 VAL A CA 1
ATOM 675 C C . VAL A 1 88 ? 1.692 -5.131 3.795 1.00 86.12 88 VAL A C 1
ATOM 677 O O . VAL A 1 88 ? 1.254 -6.047 4.493 1.00 86.12 88 VAL A O 1
ATOM 680 N N . SER A 1 89 ? 2.602 -5.345 2.842 1.00 82.81 89 SER A N 1
ATOM 681 C CA . SER A 1 89 ? 3.275 -6.635 2.654 1.00 82.81 89 SER A CA 1
ATOM 682 C C . SER A 1 89 ? 4.171 -6.975 3.859 1.00 82.81 89 SER A C 1
ATOM 684 O O . SER A 1 89 ? 4.673 -6.089 4.555 1.00 82.81 89 SER A O 1
ATOM 686 N N . GLN A 1 90 ? 4.409 -8.270 4.100 1.00 75.12 90 GLN A N 1
ATOM 687 C CA . GLN A 1 90 ? 5.112 -8.786 5.291 1.00 75.12 90 GLN A CA 1
ATOM 688 C C . GLN A 1 90 ? 6.580 -8.337 5.475 1.00 75.12 90 GLN A C 1
ATOM 690 O O . GLN A 1 90 ? 7.182 -8.689 6.477 1.00 75.12 90 GLN A O 1
ATOM 695 N N . ASN A 1 91 ? 7.162 -7.542 4.575 1.00 78.56 91 ASN A N 1
ATOM 696 C CA . ASN A 1 91 ? 8.515 -6.982 4.717 1.00 78.56 91 ASN A CA 1
ATOM 697 C C . ASN A 1 91 ? 8.618 -5.574 4.109 1.00 78.56 91 ASN A C 1
ATOM 699 O O . ASN A 1 91 ? 9.674 -5.198 3.608 1.00 78.56 91 ASN A O 1
ATOM 703 N N . TYR A 1 92 ? 7.518 -4.815 4.094 1.00 83.69 92 TYR A N 1
ATOM 704 C CA . TYR A 1 92 ? 7.424 -3.540 3.375 1.00 83.69 92 TYR A CA 1
ATOM 705 C C . TYR A 1 92 ? 8.613 -2.594 3.630 1.00 83.69 92 TYR A C 1
ATOM 707 O O . TYR A 1 92 ? 9.277 -2.178 2.682 1.00 83.69 92 TYR A O 1
ATOM 715 N N . PHE A 1 93 ? 8.928 -2.311 4.901 1.00 84.25 93 PHE A N 1
ATOM 716 C CA . PHE A 1 93 ? 10.019 -1.397 5.264 1.00 84.25 93 PHE A CA 1
ATOM 717 C C . PHE A 1 93 ? 11.396 -1.964 4.909 1.00 84.25 93 PHE A C 1
ATOM 719 O O . PHE A 1 93 ? 12.179 -1.279 4.266 1.00 84.25 93 PHE A O 1
ATOM 726 N N . HIS A 1 94 ? 11.647 -3.245 5.189 1.00 84.88 94 HIS A N 1
ATOM 727 C CA . HIS A 1 94 ? 12.909 -3.889 4.822 1.00 84.88 94 HIS A CA 1
ATOM 728 C C . HIS A 1 94 ? 13.162 -3.878 3.303 1.00 84.88 94 HIS A C 1
ATOM 730 O O . HIS A 1 94 ? 14.279 -3.641 2.847 1.00 84.88 94 HIS A O 1
ATOM 736 N N . LYS A 1 95 ? 12.121 -4.113 2.492 1.00 82.50 95 LYS A N 1
ATOM 737 C CA . LYS A 1 95 ? 12.227 -4.030 1.027 1.00 82.50 95 LYS A CA 1
ATOM 738 C C . LYS A 1 95 ? 12.528 -2.612 0.565 1.00 82.50 95 LYS A C 1
ATOM 740 O O . LYS A 1 95 ? 13.335 -2.434 -0.344 1.00 82.50 95 LYS A O 1
ATOM 745 N N . HIS A 1 96 ? 11.896 -1.625 1.192 1.00 82.69 96 HIS A N 1
ATOM 746 C CA . HIS A 1 96 ? 12.163 -0.225 0.908 1.00 82.69 96 HIS A CA 1
ATOM 747 C C . HIS A 1 96 ? 13.609 0.151 1.258 1.00 82.69 96 HIS A C 1
ATOM 749 O O . HIS A 1 96 ? 14.318 0.661 0.401 1.00 82.69 96 HIS A O 1
ATOM 755 N N . GLU A 1 97 ? 14.082 -0.169 2.462 1.00 86.06 97 GLU A N 1
ATOM 756 C CA . GLU A 1 97 ? 15.469 0.067 2.891 1.00 86.06 97 GLU A CA 1
ATOM 757 C C . GLU A 1 97 ? 16.474 -0.560 1.918 1.00 86.06 97 GLU A C 1
ATOM 759 O O . GLU A 1 97 ? 17.410 0.100 1.474 1.00 86.06 97 GLU A O 1
ATOM 764 N N . LYS A 1 98 ? 16.231 -1.811 1.505 1.00 86.19 98 LYS A N 1
ATOM 765 C CA . LYS A 1 98 ? 17.062 -2.509 0.519 1.00 86.19 98 LYS A CA 1
ATOM 766 C C . LYS A 1 98 ? 17.034 -1.842 -0.857 1.00 86.19 98 LYS A C 1
ATOM 768 O O . LYS A 1 98 ? 18.039 -1.863 -1.567 1.00 86.19 98 LYS A O 1
ATOM 773 N N . PHE A 1 99 ? 15.896 -1.282 -1.266 1.00 82.62 99 PHE A N 1
ATOM 774 C CA . PHE A 1 99 ? 15.825 -0.490 -2.491 1.00 82.62 99 PHE A CA 1
ATOM 775 C C . PHE A 1 99 ? 16.687 0.766 -2.369 1.00 82.62 99 PHE A C 1
ATOM 777 O O . PHE A 1 99 ? 17.502 0.996 -3.252 1.00 82.62 99 PHE A O 1
ATOM 784 N N . ILE A 1 100 ? 16.566 1.529 -1.277 1.00 84.31 100 ILE A N 1
ATOM 785 C CA . ILE A 1 100 ? 17.353 2.752 -1.050 1.00 84.31 100 ILE A CA 1
ATOM 786 C C . ILE A 1 100 ? 18.850 2.441 -1.023 1.00 84.31 100 ILE A C 1
ATOM 788 O O . ILE A 1 100 ? 19.631 3.088 -1.715 1.00 84.31 100 ILE A O 1
ATOM 792 N N . GLU A 1 101 ? 19.256 1.418 -0.271 1.00 87.88 101 GLU A N 1
ATOM 793 C CA . GLU A 1 101 ? 20.650 0.976 -0.209 1.00 87.88 101 GLU A CA 1
ATOM 794 C C . GLU A 1 101 ? 21.153 0.525 -1.585 1.00 87.88 101 GLU A C 1
ATOM 796 O O . GLU A 1 101 ? 22.242 0.907 -2.011 1.00 87.88 101 GLU A O 1
ATOM 801 N N . GLY A 1 102 ? 20.360 -0.265 -2.311 1.00 85.12 102 GLY A N 1
ATOM 802 C CA . GLY A 1 102 ? 20.706 -0.680 -3.664 1.00 85.12 102 GLY A CA 1
ATOM 803 C C . GLY A 1 102 ? 20.812 0.505 -4.621 1.00 85.12 102 GLY A C 1
ATOM 804 O O . GLY A 1 102 ? 21.725 0.532 -5.437 1.00 85.12 102 GLY A O 1
ATOM 805 N N . ALA A 1 103 ? 19.918 1.486 -4.508 1.00 82.25 103 ALA A N 1
ATOM 806 C CA . ALA A 1 103 ? 19.872 2.669 -5.357 1.00 82.25 103 ALA A CA 1
ATOM 807 C C . ALA A 1 103 ? 21.124 3.535 -5.174 1.00 82.25 103 ALA A C 1
ATOM 809 O O . ALA A 1 103 ? 21.780 3.847 -6.160 1.00 82.25 103 ALA A O 1
ATOM 810 N N . ARG A 1 104 ? 21.531 3.802 -3.924 1.00 84.88 104 ARG A N 1
ATOM 811 C CA . ARG A 1 104 ? 22.772 4.545 -3.620 1.00 84.88 104 ARG A CA 1
ATOM 812 C C . ARG A 1 104 ? 24.042 3.842 -4.102 1.00 84.88 104 ARG A C 1
ATOM 814 O O . ARG A 1 104 ? 25.070 4.479 -4.288 1.00 84.88 104 ARG A O 1
ATOM 821 N N . ASN A 1 105 ? 23.984 2.524 -4.281 1.00 85.25 105 ASN A N 1
ATOM 822 C CA . ASN A 1 105 ? 25.102 1.707 -4.751 1.00 85.25 105 ASN A CA 1
ATOM 823 C C . ASN A 1 105 ? 25.044 1.406 -6.264 1.00 85.25 105 ASN A C 1
ATOM 825 O O . ASN A 1 105 ? 25.753 0.514 -6.730 1.00 85.25 105 ASN A O 1
ATOM 829 N N . GLY A 1 106 ? 24.170 2.079 -7.021 1.00 76.69 106 GLY A N 1
ATOM 830 C CA . GLY A 1 106 ? 24.002 1.886 -8.469 1.00 76.69 106 GLY A CA 1
ATOM 831 C C . GLY A 1 106 ? 23.283 0.588 -8.880 1.00 76.69 106 GLY A C 1
ATOM 832 O O . GLY A 1 106 ? 23.182 0.220 -10.049 1.00 76.69 106 GLY A O 1
ATOM 833 N N . GLY A 1 107 ? 22.726 -0.159 -7.924 1.00 76.31 107 GLY A N 1
ATOM 834 C CA . GLY A 1 107 ? 22.011 -1.416 -8.178 1.00 76.31 107 GLY A CA 1
ATOM 835 C C . GLY A 1 107 ? 20.698 -1.254 -8.957 1.00 76.31 107 GLY A C 1
ATOM 836 O O . GLY A 1 107 ? 20.139 -2.246 -9.436 1.00 76.31 107 GLY A O 1
ATOM 837 N N . TYR A 1 108 ? 20.211 -0.019 -9.095 1.00 70.94 108 TYR A N 1
ATOM 838 C CA . TYR A 1 108 ? 18.975 0.334 -9.797 1.00 70.94 108 TYR A CA 1
ATOM 839 C C . TYR A 1 108 ? 19.203 1.300 -10.971 1.00 70.94 108 TYR A C 1
ATOM 841 O O . TYR A 1 108 ? 18.243 1.901 -11.444 1.00 70.94 108 TYR A O 1
ATOM 849 N N . ASP A 1 109 ? 20.423 1.394 -11.508 1.00 70.81 109 ASP A N 1
ATOM 850 C CA . ASP A 1 109 ? 20.756 2.314 -12.609 1.00 70.81 109 ASP A CA 1
ATOM 851 C C . ASP A 1 109 ? 19.852 2.135 -13.834 1.00 70.81 109 ASP A C 1
ATOM 853 O O . ASP A 1 109 ? 19.337 3.109 -14.368 1.00 70.81 109 ASP A O 1
ATOM 857 N N . ASP A 1 110 ? 19.552 0.894 -14.238 1.00 73.25 110 ASP A N 1
ATOM 858 C CA . ASP A 1 110 ? 18.599 0.606 -15.329 1.00 73.25 110 ASP A CA 1
ATOM 859 C C . ASP A 1 110 ? 17.181 1.132 -15.029 1.00 73.25 110 ASP A C 1
ATOM 861 O O . ASP A 1 110 ? 16.444 1.509 -15.939 1.00 73.25 110 ASP A O 1
ATOM 865 N N . HIS A 1 111 ? 16.778 1.173 -13.755 1.00 73.19 111 HIS A N 1
ATOM 866 C CA . HIS A 1 111 ? 15.489 1.739 -13.368 1.00 73.19 111 HIS A CA 1
ATOM 867 C C . HIS A 1 111 ? 15.503 3.266 -13.475 1.00 73.19 111 HIS A C 1
ATOM 869 O O . HIS A 1 111 ? 14.619 3.835 -14.113 1.00 73.19 111 HIS A O 1
ATOM 875 N N . PHE A 1 112 ? 16.520 3.919 -12.913 1.00 75.38 112 PHE A N 1
ATOM 876 C CA . PHE A 1 112 ? 16.660 5.371 -12.995 1.00 75.38 112 PHE A CA 1
ATOM 877 C C . PHE A 1 112 ? 16.890 5.855 -14.427 1.00 75.38 112 PHE A C 1
ATOM 879 O O . PHE A 1 112 ? 16.331 6.874 -14.812 1.00 75.38 112 PHE A O 1
ATOM 886 N N . THR A 1 113 ? 17.580 5.068 -15.255 1.00 75.25 113 THR A N 1
ATOM 887 C CA . THR A 1 113 ? 17.707 5.301 -16.700 1.00 75.25 113 THR A CA 1
ATOM 888 C C . THR A 1 113 ? 16.336 5.311 -17.370 1.00 75.25 113 THR A C 1
ATOM 890 O O . THR A 1 113 ? 16.022 6.241 -18.099 1.00 75.25 113 THR A O 1
ATOM 893 N N . LYS A 1 114 ? 15.460 4.341 -17.076 1.00 74.56 114 LYS A N 1
ATOM 894 C CA . LYS A 1 114 ? 14.090 4.317 -17.626 1.00 74.56 114 LYS A CA 1
ATOM 895 C C . LYS A 1 114 ? 13.237 5.488 -17.147 1.00 74.56 114 LYS A C 1
ATOM 897 O O . LYS A 1 114 ? 12.408 5.992 -17.905 1.00 74.56 114 LYS A O 1
ATOM 902 N N . VAL A 1 115 ? 13.418 5.915 -15.898 1.00 72.69 115 VAL A N 1
ATOM 903 C CA . VAL A 1 115 ? 12.780 7.129 -15.373 1.00 72.69 115 VAL A CA 1
ATOM 904 C C . VAL A 1 115 ? 13.283 8.351 -16.150 1.00 72.69 115 VAL A C 1
ATOM 906 O O . VAL A 1 115 ? 12.459 9.089 -16.688 1.00 72.69 115 VAL A O 1
ATOM 909 N N . ALA A 1 116 ? 14.596 8.498 -16.325 1.00 73.06 116 ALA A N 1
ATOM 910 C CA . ALA A 1 116 ? 15.215 9.570 -17.103 1.00 73.06 116 ALA A CA 1
ATOM 911 C C . ALA A 1 116 ? 14.735 9.580 -18.567 1.00 73.06 116 ALA A C 1
ATOM 913 O O . ALA A 1 116 ? 14.283 10.604 -19.067 1.00 73.06 116 ALA A O 1
ATOM 914 N N . GLU A 1 117 ? 14.718 8.427 -19.243 1.00 73.75 117 GLU A N 1
ATOM 915 C CA . GLU A 1 117 ? 14.188 8.261 -20.605 1.00 73.75 117 GLU A CA 1
ATOM 916 C C . GLU A 1 117 ? 12.708 8.655 -20.705 1.00 73.75 117 GLU A C 1
ATOM 918 O O . GLU A 1 117 ? 12.253 9.205 -21.710 1.00 73.75 117 GLU A O 1
ATOM 923 N N . SER A 1 118 ? 11.925 8.372 -19.662 1.00 70.25 118 SER A N 1
ATOM 924 C CA . SER A 1 118 ? 10.524 8.777 -19.618 1.00 70.25 118 SER A CA 1
ATOM 925 C C . SER A 1 118 ? 10.368 10.291 -19.445 1.00 70.25 118 SER A C 1
ATOM 927 O O . SER A 1 118 ? 9.453 10.868 -20.033 1.00 70.25 118 SER A O 1
ATOM 929 N N . MET A 1 119 ? 11.285 10.939 -18.720 1.00 67.81 119 MET A N 1
ATOM 930 C CA . MET A 1 119 ? 11.331 12.393 -18.552 1.00 67.81 119 MET A CA 1
ATOM 931 C C . MET A 1 119 ? 11.869 13.109 -19.790 1.00 67.81 119 MET A C 1
ATOM 933 O O . MET A 1 119 ? 11.336 14.160 -20.134 1.00 67.81 119 MET A O 1
ATOM 937 N N . ARG A 1 120 ? 12.818 12.508 -20.523 1.00 68.38 120 ARG A N 1
ATOM 938 C CA . ARG A 1 120 ? 13.349 13.026 -21.798 1.00 68.38 120 ARG A CA 1
ATOM 939 C C . ARG A 1 120 ? 12.232 13.407 -22.769 1.00 68.38 120 ARG A C 1
ATOM 941 O O . ARG A 1 120 ? 12.343 14.398 -23.467 1.00 68.38 120 ARG A O 1
ATOM 948 N N . ARG A 1 121 ? 11.105 12.685 -22.760 1.00 65.50 121 ARG A N 1
ATOM 949 C CA . ARG A 1 121 ? 9.922 13.000 -23.587 1.00 65.50 121 ARG A CA 1
ATOM 950 C C . ARG A 1 121 ? 9.290 14.379 -23.334 1.00 65.50 121 ARG A C 1
ATOM 952 O O . ARG A 1 121 ? 8.452 14.785 -24.135 1.00 65.50 121 ARG A O 1
ATOM 959 N N . TYR A 1 122 ? 9.636 15.052 -22.239 1.00 63.72 122 TYR A N 1
ATOM 960 C CA . TYR A 1 122 ? 9.166 16.396 -21.884 1.00 63.72 122 TYR A CA 1
ATOM 961 C C . TYR A 1 122 ? 10.245 17.475 -22.025 1.00 63.72 122 TYR A C 1
ATOM 963 O O . TYR A 1 122 ? 9.952 18.646 -21.785 1.00 63.72 122 TYR A O 1
ATOM 971 N N . HIS A 1 123 ? 11.459 17.094 -22.418 1.00 63.53 123 HIS A N 1
ATOM 972 C CA . HIS A 1 123 ? 12.534 18.012 -22.756 1.00 63.53 123 HIS A CA 1
ATOM 973 C C . HIS A 1 123 ? 12.669 18.036 -24.284 1.00 63.53 123 HIS A C 1
ATOM 975 O O . HIS A 1 123 ? 12.775 16.991 -24.918 1.00 63.53 123 HIS A O 1
ATOM 981 N N . ASP A 1 124 ? 12.597 19.229 -24.882 1.00 59.50 124 ASP A N 1
ATOM 982 C CA . ASP A 1 124 ? 12.666 19.415 -26.343 1.00 59.50 124 ASP A CA 1
ATOM 983 C C . ASP A 1 124 ? 14.078 19.156 -26.914 1.00 59.50 124 ASP A C 1
ATOM 985 O O . ASP A 1 124 ? 14.251 19.098 -28.134 1.00 59.50 124 ASP A O 1
ATOM 989 N N . ASP A 1 125 ? 15.071 18.962 -26.043 1.00 58.31 125 ASP A N 1
ATOM 990 C CA . ASP A 1 125 ? 16.465 18.747 -26.406 1.00 58.31 125 ASP A CA 1
ATOM 991 C C . ASP A 1 125 ? 16.795 17.247 -26.353 1.00 58.31 125 ASP A C 1
ATOM 993 O O . ASP A 1 125 ? 16.796 16.600 -25.305 1.00 58.31 125 ASP A O 1
ATOM 997 N N . ASP A 1 126 ? 17.044 16.675 -27.530 1.00 56.25 126 ASP A N 1
ATOM 998 C CA . ASP A 1 126 ? 17.312 15.253 -27.766 1.00 56.25 126 ASP A CA 1
ATOM 999 C C . ASP A 1 126 ? 18.762 14.864 -27.390 1.00 56.25 126 ASP A C 1
ATOM 1001 O O . ASP A 1 126 ? 19.398 14.034 -28.048 1.00 56.25 126 ASP A O 1
ATOM 1005 N N . ASP A 1 127 ? 19.294 15.473 -26.332 1.00 65.38 127 ASP A N 1
ATOM 1006 C CA . ASP A 1 127 ? 20.692 15.356 -25.939 1.00 65.38 127 ASP A CA 1
ATOM 1007 C C . ASP A 1 127 ? 20.892 14.071 -25.124 1.00 65.38 127 ASP A C 1
ATOM 1009 O O . ASP A 1 127 ? 20.335 13.898 -24.041 1.00 65.38 127 ASP A O 1
ATOM 1013 N N . GLU A 1 128 ? 21.693 13.129 -25.635 1.00 64.38 128 GLU A N 1
ATOM 1014 C CA . GLU A 1 128 ? 22.085 11.932 -24.868 1.00 64.38 128 GLU A CA 1
ATOM 1015 C C . GLU A 1 128 ? 22.818 12.289 -23.562 1.00 64.38 128 GLU A C 1
ATOM 1017 O O . GLU A 1 128 ? 22.783 11.510 -22.606 1.00 64.38 128 GLU A O 1
ATOM 1022 N N . ASP A 1 129 ? 23.382 13.498 -23.491 1.00 70.25 129 ASP A N 1
ATOM 1023 C CA . ASP A 1 129 ? 23.996 14.069 -22.294 1.00 70.25 129 ASP A CA 1
ATOM 1024 C C . ASP A 1 129 ? 22.974 14.274 -21.155 1.00 70.25 129 ASP A C 1
ATOM 1026 O O . ASP A 1 129 ? 23.338 14.110 -19.992 1.00 70.25 129 ASP A O 1
ATOM 1030 N N . PHE A 1 130 ? 21.681 14.484 -21.457 1.00 73.94 130 PHE A N 1
ATOM 1031 C CA . PHE A 1 130 ? 20.622 14.655 -20.448 1.00 73.94 130 PHE A CA 1
ATOM 1032 C C . PHE A 1 130 ? 20.461 13.429 -19.546 1.00 73.94 130 PHE A C 1
ATOM 1034 O O . PHE A 1 130 ? 20.271 13.564 -18.343 1.00 73.94 130 PHE A O 1
ATOM 1041 N N . ILE A 1 131 ? 20.524 12.213 -20.103 1.00 72.44 131 ILE A N 1
ATOM 1042 C CA . ILE A 1 131 ? 20.344 10.993 -19.300 1.00 72.44 131 ILE A CA 1
ATOM 1043 C C . ILE A 1 131 ? 21.530 10.821 -18.348 1.00 72.44 131 ILE A C 1
ATOM 1045 O O . ILE A 1 131 ? 21.336 10.463 -17.188 1.00 72.44 131 ILE A O 1
ATOM 1049 N N . ALA A 1 132 ? 22.748 11.085 -18.825 1.00 73.81 132 ALA A N 1
ATOM 1050 C CA . ALA A 1 132 ? 23.950 10.991 -18.006 1.00 73.81 132 ALA A CA 1
ATOM 1051 C C . ALA A 1 132 ? 23.980 12.068 -16.909 1.00 73.81 132 ALA A C 1
ATOM 1053 O O . ALA A 1 132 ? 24.310 11.748 -15.770 1.00 73.81 132 ALA A O 1
ATOM 1054 N N . GLU A 1 133 ? 23.591 13.304 -17.229 1.00 74.69 133 GLU A N 1
ATOM 1055 C CA . GLU A 1 133 ? 23.481 14.419 -16.280 1.00 74.69 133 GLU A CA 1
ATOM 1056 C C . GLU A 1 133 ? 22.373 14.169 -15.247 1.00 74.69 133 GLU A C 1
ATOM 1058 O O . GLU A 1 133 ? 22.631 14.237 -14.051 1.00 74.69 133 GLU A O 1
ATOM 1063 N N . PHE A 1 134 ? 21.180 13.738 -15.673 1.00 73.69 134 PHE A N 1
ATOM 1064 C CA . PHE A 1 134 ? 20.085 13.366 -14.772 1.00 73.69 134 PHE A CA 1
ATOM 1065 C C . PHE A 1 134 ? 20.488 12.236 -13.818 1.00 73.69 134 PHE A C 1
ATOM 1067 O O . PHE A 1 134 ? 20.217 12.293 -12.622 1.00 73.69 134 PHE A O 1
ATOM 1074 N N . ILE A 1 135 ? 21.156 11.193 -14.321 1.00 74.69 135 ILE A N 1
ATOM 1075 C CA . ILE A 1 135 ? 21.620 10.100 -13.460 1.00 74.69 135 ILE A CA 1
ATOM 1076 C C . ILE A 1 135 ? 22.695 10.590 -12.481 1.00 74.69 135 ILE A C 1
ATOM 1078 O O . ILE A 1 135 ? 22.702 10.155 -11.333 1.00 74.69 135 ILE A O 1
ATOM 1082 N N . ALA A 1 136 ? 23.589 11.480 -12.915 1.00 73.81 136 ALA A N 1
ATOM 1083 C CA . ALA A 1 136 ? 24.679 11.982 -12.087 1.00 73.81 136 ALA A CA 1
ATOM 1084 C C . ALA A 1 136 ? 24.234 13.005 -11.029 1.00 73.81 136 ALA A C 1
ATOM 1086 O O . ALA A 1 136 ? 24.837 13.043 -9.959 1.00 73.81 136 ALA A O 1
ATOM 1087 N N . GLU A 1 137 ? 23.221 13.827 -11.315 1.00 76.00 137 GLU A N 1
ATOM 1088 C CA . GLU A 1 137 ? 22.827 14.956 -10.460 1.00 76.00 137 GLU A CA 1
ATOM 1089 C C . GLU A 1 137 ? 21.484 14.740 -9.742 1.00 76.00 137 GLU A C 1
ATOM 1091 O O . GLU A 1 137 ? 21.355 15.092 -8.574 1.00 76.00 137 GLU A O 1
ATOM 1096 N N . GLU A 1 138 ? 20.497 14.106 -10.382 1.00 76.56 138 GLU A N 1
ATOM 1097 C CA . GLU A 1 138 ? 19.116 14.054 -9.869 1.00 76.56 138 GLU A CA 1
ATOM 1098 C C . GLU A 1 138 ? 18.788 12.751 -9.124 1.00 76.56 138 GLU A C 1
ATOM 1100 O O . GLU A 1 138 ? 17.844 12.695 -8.332 1.00 76.56 138 GLU A O 1
ATOM 1105 N N . VAL A 1 139 ? 19.544 11.670 -9.351 1.00 79.25 139 VAL A N 1
ATOM 1106 C CA . VAL A 1 139 ? 19.267 10.374 -8.705 1.00 79.25 139 VAL A CA 1
ATOM 1107 C C . VAL A 1 139 ? 19.507 10.431 -7.202 1.00 79.25 139 VAL A C 1
ATOM 1109 O O . VAL A 1 139 ? 18.668 9.933 -6.452 1.00 79.25 139 VAL A O 1
ATOM 1112 N N . ASP A 1 140 ? 20.593 11.057 -6.749 1.00 81.50 140 ASP A N 1
ATOM 1113 C CA . ASP A 1 140 ? 20.874 11.195 -5.317 1.00 81.50 140 ASP A CA 1
ATOM 1114 C C . ASP A 1 140 ? 19.810 12.053 -4.617 1.00 81.50 140 ASP A C 1
ATOM 1116 O O . ASP A 1 140 ? 19.267 11.633 -3.593 1.00 81.50 140 ASP A O 1
ATOM 1120 N N . ASP A 1 141 ? 19.421 13.183 -5.213 1.00 82.12 141 ASP A N 1
ATOM 1121 C CA . ASP A 1 141 ? 18.355 14.053 -4.700 1.00 82.12 141 ASP A CA 1
ATOM 1122 C C . ASP A 1 141 ? 16.999 13.333 -4.653 1.00 82.12 141 ASP A C 1
ATOM 1124 O O . ASP A 1 141 ? 16.233 13.453 -3.689 1.00 82.12 141 ASP A O 1
ATOM 1128 N N . MET A 1 142 ? 16.705 12.516 -5.664 1.00 79.56 142 MET A N 1
ATOM 1129 C CA . MET A 1 142 ? 15.507 11.688 -5.689 1.00 79.56 142 MET A CA 1
ATOM 1130 C C . MET A 1 142 ? 15.552 10.600 -4.611 1.00 79.56 142 MET A C 1
ATOM 1132 O O . MET A 1 142 ? 14.545 10.386 -3.932 1.00 79.56 142 MET A O 1
ATOM 1136 N N . ILE A 1 143 ? 16.694 9.932 -4.415 1.00 83.50 143 ILE A N 1
ATOM 1137 C CA . ILE A 1 143 ? 16.883 8.948 -3.342 1.00 83.50 143 ILE A CA 1
ATOM 1138 C C . ILE A 1 143 ? 16.723 9.613 -1.970 1.00 83.50 143 ILE A C 1
ATOM 1140 O O . ILE A 1 143 ? 16.081 9.048 -1.081 1.00 83.50 143 ILE A O 1
ATOM 1144 N N . ASP A 1 144 ? 17.257 10.814 -1.784 1.00 85.31 144 ASP A N 1
ATOM 1145 C CA . ASP A 1 144 ? 17.106 11.580 -0.552 1.00 85.31 144 ASP A CA 1
ATOM 1146 C C . ASP A 1 144 ? 15.639 11.951 -0.314 1.00 85.31 144 ASP A C 1
ATOM 1148 O O . ASP A 1 144 ? 15.114 11.706 0.776 1.00 85.31 144 ASP A O 1
ATOM 1152 N N . HIS A 1 145 ? 14.937 12.441 -1.342 1.00 83.06 145 HIS A N 1
ATOM 1153 C CA . HIS A 1 145 ? 13.515 12.774 -1.269 1.00 83.06 145 HIS A CA 1
ATOM 1154 C C . HIS A 1 145 ? 12.659 11.577 -0.837 1.00 83.06 145 HIS A C 1
ATOM 1156 O O . HIS A 1 145 ? 11.852 11.683 0.095 1.00 83.06 145 HIS A O 1
ATOM 1162 N N . ILE A 1 146 ? 12.845 10.426 -1.484 1.00 80.44 146 ILE A N 1
ATOM 1163 C CA . ILE A 1 146 ? 12.060 9.220 -1.203 1.00 80.44 146 ILE A CA 1
ATOM 1164 C C . ILE A 1 146 ? 12.461 8.528 0.111 1.00 80.44 146 ILE A C 1
ATOM 1166 O O . ILE A 1 146 ? 11.668 7.751 0.637 1.00 80.44 146 ILE A O 1
ATOM 1170 N N . SER A 1 147 ? 13.639 8.845 0.662 1.00 83.31 147 SER A N 1
ATOM 1171 C CA . SER A 1 147 ? 14.072 8.421 2.004 1.00 83.31 147 SER A CA 1
ATOM 1172 C C . SER A 1 147 ? 13.450 9.268 3.124 1.00 83.31 147 SER A C 1
ATOM 1174 O O . SER A 1 147 ? 13.641 8.976 4.306 1.00 83.31 147 SER A O 1
ATOM 1176 N N . THR A 1 148 ? 12.740 10.359 2.799 1.00 84.06 148 THR A N 1
ATOM 1177 C CA . THR A 1 148 ? 12.206 11.254 3.832 1.00 84.06 148 THR A CA 1
ATOM 1178 C C . THR A 1 148 ? 10.997 10.659 4.564 1.00 84.06 148 THR A C 1
ATOM 1180 O O . THR A 1 148 ? 10.113 10.056 3.945 1.00 84.06 148 THR A O 1
ATOM 1183 N N . PRO A 1 149 ? 10.853 10.936 5.875 1.00 82.56 149 PRO A N 1
ATOM 1184 C CA . PRO A 1 149 ? 9.661 10.563 6.634 1.00 82.56 149 PRO A CA 1
ATOM 1185 C C . PRO A 1 149 ? 8.343 11.055 6.022 1.00 82.56 149 PRO A C 1
ATOM 1187 O O . PRO A 1 149 ? 7.317 10.374 6.029 1.00 82.56 149 PRO A O 1
ATOM 1190 N N . TYR A 1 150 ? 8.377 12.263 5.457 1.00 81.69 150 TYR A N 1
ATOM 1191 C CA . TYR A 1 150 ? 7.225 12.877 4.806 1.00 81.69 150 TYR A CA 1
ATOM 1192 C C . TYR A 1 150 ? 6.751 12.072 3.590 1.00 81.69 150 TYR A C 1
ATOM 1194 O O . TYR A 1 150 ? 5.549 11.851 3.426 1.00 81.69 150 TYR A O 1
ATOM 1202 N N . TYR A 1 151 ? 7.687 11.601 2.764 1.00 82.25 151 TYR A N 1
ATOM 1203 C CA . TYR A 1 151 ? 7.376 10.787 1.596 1.00 82.25 151 TYR A CA 1
ATOM 1204 C C . TYR A 1 151 ? 6.690 9.471 1.997 1.00 82.25 151 TYR A C 1
ATOM 1206 O O . TYR A 1 151 ? 5.635 9.122 1.456 1.00 82.25 151 TYR A O 1
ATOM 1214 N N . HIS A 1 152 ? 7.226 8.782 3.011 1.00 80.88 152 HIS A N 1
ATOM 1215 C CA . HIS A 1 152 ? 6.623 7.565 3.559 1.00 80.88 152 HIS A CA 1
ATOM 1216 C C . HIS A 1 152 ? 5.214 7.790 4.090 1.00 80.88 152 HIS A C 1
ATOM 1218 O O . HIS A 1 152 ? 4.312 7.008 3.782 1.00 80.88 152 HIS A O 1
ATOM 1224 N N . TRP A 1 153 ? 5.032 8.858 4.870 1.00 84.12 153 TRP A N 1
ATOM 1225 C CA . TRP A 1 153 ? 3.737 9.220 5.424 1.00 84.12 153 TRP A CA 1
ATOM 1226 C C . TRP A 1 153 ? 2.692 9.365 4.324 1.00 84.12 153 TRP A C 1
ATOM 1228 O O . TRP A 1 153 ? 1.680 8.673 4.357 1.00 84.12 153 TRP A O 1
ATOM 1238 N N . ARG A 1 154 ? 2.959 10.215 3.323 1.00 81.69 154 ARG A N 1
ATOM 1239 C CA . ARG A 1 154 ? 2.016 10.486 2.229 1.00 81.69 154 ARG A CA 1
ATOM 1240 C C . ARG A 1 154 ? 1.657 9.209 1.476 1.00 81.69 154 ARG A C 1
ATOM 1242 O O . ARG A 1 154 ? 0.485 8.950 1.251 1.00 81.69 154 ARG A O 1
ATOM 1249 N N . ARG A 1 155 ? 2.644 8.368 1.154 1.00 81.94 155 ARG A N 1
ATOM 1250 C CA . ARG A 1 155 ? 2.419 7.120 0.408 1.00 81.94 155 ARG A CA 1
ATOM 1251 C C . ARG A 1 155 ? 1.562 6.110 1.174 1.00 81.94 155 ARG A C 1
ATOM 1253 O O . ARG A 1 155 ? 0.726 5.441 0.574 1.00 81.94 155 ARG A O 1
ATOM 1260 N N . LEU A 1 156 ? 1.790 5.972 2.479 1.00 87.25 156 LEU A N 1
ATOM 1261 C CA . LEU A 1 156 ? 1.038 5.050 3.333 1.00 87.25 156 LEU A CA 1
ATOM 1262 C C . LEU A 1 156 ? -0.357 5.587 3.672 1.00 87.25 156 LEU A C 1
ATOM 1264 O O . LEU A 1 156 ? -1.304 4.808 3.740 1.00 87.25 156 LEU A O 1
ATOM 1268 N N . GLU A 1 157 ? -0.488 6.903 3.822 1.00 84.62 157 GLU A N 1
ATOM 1269 C CA . GLU A 1 157 ? -1.766 7.598 3.973 1.00 84.62 157 GLU A CA 1
ATOM 1270 C C . GLU A 1 157 ? -2.651 7.401 2.735 1.00 84.62 157 GLU A C 1
ATOM 1272 O O . GLU A 1 157 ? -3.789 6.960 2.878 1.00 84.62 157 GLU A O 1
ATOM 1277 N N . SER A 1 158 ? -2.118 7.606 1.524 1.00 77.69 158 SER A N 1
ATOM 1278 C CA . SER A 1 158 ? -2.824 7.313 0.264 1.00 77.69 158 SER A CA 1
ATOM 1279 C C . SER A 1 158 ? -3.186 5.830 0.112 1.00 77.69 158 SER A C 1
ATOM 1281 O O . SER A 1 158 ? -4.135 5.478 -0.584 1.00 77.69 158 SER A O 1
ATOM 1283 N N . ALA A 1 159 ? -2.439 4.934 0.765 1.00 80.81 159 ALA A N 1
ATOM 1284 C CA . ALA A 1 159 ? -2.716 3.503 0.742 1.00 80.81 159 ALA A CA 1
ATOM 1285 C C . ALA A 1 159 ? -3.798 3.067 1.743 1.00 80.81 159 ALA A C 1
ATOM 1287 O O . ALA A 1 159 ? -4.218 1.907 1.698 1.00 80.81 159 ALA A O 1
ATOM 1288 N N . ASP A 1 160 ? -4.244 3.931 2.660 1.00 81.00 160 ASP A N 1
ATOM 1289 C CA . ASP A 1 160 ? -5.369 3.614 3.538 1.00 81.00 160 ASP A CA 1
ATOM 1290 C C . ASP A 1 160 ? -6.687 3.728 2.753 1.00 81.00 160 ASP A C 1
ATOM 1292 O O . ASP A 1 160 ? -7.058 4.817 2.310 1.00 81.00 160 ASP A O 1
ATOM 1296 N N . PRO A 1 161 ? -7.445 2.626 2.595 1.00 69.94 161 PRO A N 1
ATOM 1297 C CA . PRO A 1 161 ? -8.689 2.639 1.835 1.00 69.94 161 PRO A CA 1
ATOM 1298 C C . PRO A 1 161 ? -9.797 3.520 2.427 1.00 69.94 161 PRO A C 1
ATOM 1300 O O . PRO A 1 161 ? -10.800 3.746 1.744 1.00 69.94 161 PRO A O 1
ATOM 1303 N N . GLU A 1 162 ? -9.663 3.976 3.674 1.00 70.50 162 GLU A N 1
ATOM 1304 C CA . GLU A 1 162 ? -10.629 4.861 4.331 1.00 70.50 162 GLU A CA 1
ATOM 1305 C C . GLU A 1 162 ? -10.221 6.340 4.319 1.00 70.50 162 GLU A C 1
ATOM 1307 O O . GLU A 1 162 ? -11.052 7.198 4.634 1.00 70.50 162 GLU A O 1
ATOM 1312 N N . VAL A 1 163 ? -8.981 6.660 3.932 1.00 67.38 163 VAL A N 1
ATOM 1313 C CA . VAL A 1 163 ? -8.516 8.045 3.823 1.00 67.38 163 VAL A CA 1
ATOM 1314 C C . VAL A 1 163 ? -8.958 8.639 2.486 1.00 67.38 163 VAL A C 1
ATOM 1316 O O . VAL A 1 163 ? -8.853 8.030 1.424 1.00 67.38 163 VAL A O 1
ATOM 1319 N N . TYR A 1 164 ? -9.492 9.860 2.542 1.00 61.47 164 TYR A N 1
ATOM 1320 C CA . TYR A 1 164 ? -9.848 10.630 1.355 1.00 61.47 164 TYR A CA 1
ATOM 1321 C C . TYR A 1 164 ? -8.664 11.493 0.926 1.00 61.47 164 TYR A C 1
ATOM 1323 O O . TYR A 1 164 ? -8.294 12.423 1.645 1.00 61.47 164 TYR A O 1
ATOM 1331 N N . GLU A 1 165 ? -8.117 11.243 -0.262 1.00 56.81 165 GLU A N 1
ATOM 1332 C CA . GLU A 1 165 ? -7.058 12.083 -0.809 1.00 56.81 165 GLU A CA 1
ATOM 1333 C C . GLU A 1 165 ? -7.625 13.212 -1.680 1.00 56.81 165 GLU A C 1
ATOM 1335 O O . GLU A 1 165 ? -8.275 13.006 -2.710 1.00 56.81 165 GLU A O 1
ATOM 1340 N N . SER A 1 166 ? -7.359 14.451 -1.262 1.00 50.53 166 SER A N 1
ATOM 1341 C CA . SER A 1 166 ? -7.687 15.642 -2.042 1.00 50.53 166 SER A CA 1
ATOM 1342 C C . SER A 1 166 ? -6.846 15.680 -3.321 1.00 50.53 166 SER A C 1
ATOM 1344 O O . SER A 1 166 ? -5.650 15.937 -3.260 1.00 50.53 166 SER A O 1
ATOM 1346 N N . GLY A 1 167 ? -7.479 15.482 -4.479 1.00 52.44 167 GLY A N 1
ATOM 1347 C CA . GLY A 1 167 ? -6.842 15.574 -5.799 1.00 52.44 167 GLY A CA 1
ATOM 1348 C C . GLY A 1 167 ? -6.723 14.236 -6.532 1.00 52.44 167 GLY A C 1
ATOM 1349 O O . GLY A 1 167 ? -6.917 14.210 -7.744 1.00 52.44 167 GLY A O 1
ATOM 1350 N N . GLU A 1 168 ? -6.509 13.126 -5.817 1.00 53.97 168 GLU A N 1
ATOM 1351 C CA . GLU A 1 168 ? -6.508 11.777 -6.416 1.00 53.97 168 GLU A CA 1
ATOM 1352 C C . GLU A 1 168 ? -7.919 11.178 -6.524 1.00 53.97 168 GLU A C 1
ATOM 1354 O O . GLU A 1 168 ? -8.176 10.300 -7.349 1.00 53.97 168 GLU A O 1
ATOM 1359 N N . GLY A 1 169 ? -8.874 11.729 -5.770 1.00 58.78 169 GLY A N 1
ATOM 1360 C CA . GLY A 1 169 ? -10.281 11.365 -5.853 1.00 58.78 169 GLY A CA 1
ATOM 1361 C C . GLY A 1 169 ? -10.659 10.247 -4.890 1.00 58.78 169 GLY A C 1
ATOM 1362 O O . GLY A 1 169 ? -9.998 9.988 -3.887 1.00 58.78 169 GLY A O 1
ATOM 1363 N N . ARG A 1 170 ? -11.794 9.597 -5.154 1.00 62.22 170 ARG A N 1
ATOM 1364 C CA . ARG A 1 170 ? -12.275 8.501 -4.306 1.00 62.22 170 ARG A CA 1
ATOM 1365 C C . ARG A 1 170 ? -11.680 7.185 -4.770 1.00 62.22 170 ARG A C 1
ATOM 1367 O O . ARG A 1 170 ? -11.446 6.981 -5.959 1.00 62.22 170 ARG A O 1
ATOM 1374 N N . ARG A 1 171 ? -11.488 6.273 -3.821 1.00 69.88 171 ARG A N 1
ATOM 1375 C CA . ARG A 1 171 ? -11.153 4.883 -4.114 1.00 69.88 171 ARG A CA 1
ATOM 1376 C C . ARG A 1 171 ? -12.155 4.286 -5.112 1.00 69.88 171 ARG A C 1
ATOM 1378 O O . ARG A 1 171 ? -13.367 4.387 -4.920 1.00 69.88 171 ARG A O 1
ATOM 1385 N N . GLU A 1 172 ? -11.636 3.620 -6.138 1.00 73.44 172 GLU A N 1
ATOM 1386 C CA . GLU A 1 172 ? -12.429 2.822 -7.063 1.00 73.44 172 GLU A CA 1
ATOM 1387 C C . GLU A 1 172 ? -12.747 1.453 -6.429 1.00 73.44 172 GLU A C 1
ATOM 1389 O O . GLU A 1 172 ? -11.842 0.763 -5.944 1.00 73.44 172 GLU A O 1
ATOM 1394 N N . PRO A 1 173 ? -14.020 1.023 -6.409 1.00 74.00 173 PRO A N 1
ATOM 1395 C CA . PRO A 1 173 ? -14.376 -0.280 -5.867 1.00 74.00 173 PRO A CA 1
ATOM 1396 C C . PRO A 1 173 ? -13.727 -1.445 -6.615 1.00 74.00 173 PRO A C 1
ATOM 1398 O O . PRO A 1 173 ? -13.645 -1.432 -7.845 1.00 74.00 173 PRO A O 1
ATOM 1401 N N . LEU A 1 174 ? -13.319 -2.477 -5.864 1.00 78.75 174 LEU A N 1
ATOM 1402 C CA . LEU A 1 174 ? -12.712 -3.718 -6.371 1.00 78.75 174 LEU A CA 1
ATOM 1403 C C . LEU A 1 174 ? -11.397 -3.532 -7.140 1.00 78.75 174 LEU A C 1
ATOM 1405 O O . LEU A 1 174 ? -10.848 -4.514 -7.645 1.00 78.75 174 LEU A O 1
ATOM 1409 N N . ARG A 1 175 ? -10.894 -2.296 -7.249 1.00 84.19 175 ARG A N 1
ATOM 1410 C CA . ARG A 1 175 ? -9.650 -1.978 -7.938 1.00 84.19 175 ARG A CA 1
ATOM 1411 C C . ARG A 1 175 ? -8.521 -1.787 -6.942 1.00 84.19 175 ARG A C 1
ATOM 1413 O O . ARG A 1 175 ? -8.623 -1.004 -5.997 1.00 84.19 175 ARG A O 1
ATOM 1420 N N . TRP A 1 176 ? -7.423 -2.462 -7.227 1.00 86.62 176 TRP A N 1
ATOM 1421 C CA . TRP A 1 176 ? -6.187 -2.413 -6.471 1.00 86.62 176 TRP A CA 1
ATOM 1422 C C . TRP A 1 176 ? -5.028 -2.248 -7.428 1.00 86.62 176 TRP A C 1
ATOM 1424 O O . TRP A 1 176 ? -5.061 -2.757 -8.547 1.00 86.62 176 TRP A O 1
ATOM 1434 N N . ILE A 1 177 ? -3.997 -1.550 -6.986 1.00 87.19 177 ILE A N 1
ATOM 1435 C CA . ILE A 1 177 ? -2.723 -1.522 -7.677 1.00 87.19 177 ILE A CA 1
ATOM 1436 C C . ILE A 1 177 ? -1.763 -2.405 -6.893 1.00 87.19 177 ILE A C 1
ATOM 1438 O O . ILE A 1 177 ? -1.645 -2.280 -5.673 1.00 87.19 177 ILE A O 1
ATOM 1442 N N . VAL A 1 178 ? -1.095 -3.308 -7.602 1.00 88.00 178 VAL A N 1
ATOM 1443 C CA . VAL A 1 178 ? -0.067 -4.183 -7.046 1.00 88.00 178 VAL A CA 1
AT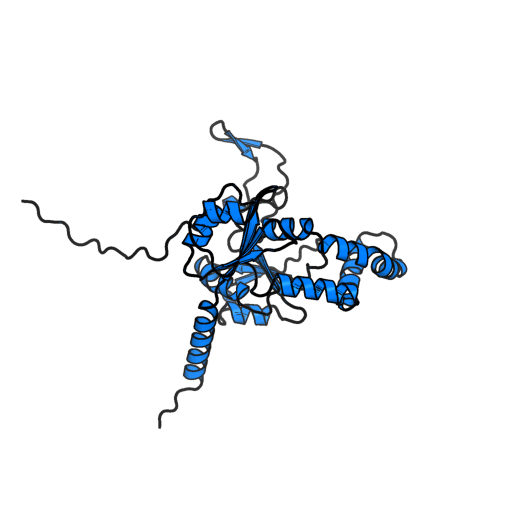OM 1444 C C . VAL A 1 178 ? 1.280 -3.836 -7.649 1.00 88.00 178 VAL A C 1
ATOM 1446 O O . VAL A 1 178 ? 1.397 -3.647 -8.858 1.00 88.00 178 VAL A O 1
ATOM 1449 N N . GLN A 1 179 ? 2.297 -3.759 -6.800 1.00 86.25 179 GLN A N 1
ATOM 1450 C CA . GLN A 1 179 ? 3.688 -3.632 -7.200 1.00 86.25 179 GLN A CA 1
ATOM 1451 C C . GLN A 1 179 ? 4.415 -4.943 -6.928 1.00 86.25 179 GLN A C 1
ATOM 1453 O O . GLN A 1 179 ? 4.460 -5.413 -5.788 1.00 86.25 179 GLN A O 1
ATOM 1458 N N . LEU A 1 180 ? 4.969 -5.524 -7.985 1.00 86.19 180 LEU A N 1
ATOM 1459 C CA . LEU A 1 180 ? 5.677 -6.797 -7.941 1.00 86.19 180 LEU A CA 1
ATOM 1460 C C . LEU A 1 180 ? 7.189 -6.574 -7.963 1.00 86.19 180 LEU A C 1
ATOM 1462 O O . LEU A 1 180 ? 7.679 -5.655 -8.619 1.00 86.19 180 LEU A O 1
ATOM 1466 N N . GLU A 1 181 ? 7.935 -7.462 -7.310 1.00 83.88 181 GLU A N 1
ATOM 1467 C CA . GLU A 1 181 ? 9.397 -7.467 -7.381 1.00 83.88 181 GLU A CA 1
ATOM 1468 C C . GLU A 1 181 ? 9.905 -7.555 -8.828 1.00 83.88 181 GLU A C 1
ATOM 1470 O O . GLU A 1 181 ? 9.240 -8.077 -9.734 1.00 83.88 181 GLU A O 1
ATOM 1475 N N . LYS A 1 182 ? 11.116 -7.041 -9.065 1.00 77.12 182 LYS A N 1
ATOM 1476 C CA . LYS A 1 182 ? 11.747 -7.073 -10.390 1.00 77.12 182 LYS A CA 1
ATOM 1477 C C . LYS A 1 182 ? 11.839 -8.513 -10.911 1.00 77.12 182 LYS A C 1
ATOM 1479 O O . LYS A 1 182 ? 12.397 -9.389 -10.259 1.00 77.12 182 LYS A O 1
ATOM 1484 N N . GLY A 1 183 ? 11.327 -8.735 -12.122 1.00 77.88 183 GLY A N 1
ATOM 1485 C CA . GLY A 1 183 ? 11.349 -10.039 -12.792 1.00 77.88 183 GLY A CA 1
ATOM 1486 C C . GLY A 1 183 ? 10.199 -10.978 -12.417 1.00 77.88 183 GLY A C 1
ATOM 1487 O O . GLY A 1 183 ? 10.066 -12.024 -13.047 1.00 77.88 183 GLY A O 1
ATOM 1488 N N . TYR A 1 184 ? 9.343 -10.613 -11.456 1.00 86.12 184 TYR A N 1
ATOM 1489 C CA . TYR A 1 184 ? 8.148 -11.392 -11.149 1.00 86.12 184 TYR A CA 1
ATOM 1490 C C . TYR A 1 184 ? 7.028 -11.084 -12.152 1.00 86.12 184 TYR A C 1
ATOM 1492 O O . TYR A 1 184 ? 6.637 -9.927 -12.333 1.00 86.12 184 TYR A O 1
ATOM 1500 N N . ASN A 1 185 ? 6.543 -12.128 -12.832 1.00 87.25 185 ASN A N 1
ATOM 1501 C CA . ASN A 1 185 ? 5.543 -12.016 -13.890 1.00 87.25 185 ASN A CA 1
ATOM 1502 C C . ASN A 1 185 ? 4.130 -11.859 -13.301 1.00 87.25 185 ASN A C 1
ATOM 1504 O O . ASN A 1 185 ? 3.703 -12.636 -12.445 1.00 87.25 185 ASN A O 1
ATOM 1508 N N . ILE A 1 186 ? 3.381 -10.883 -13.817 1.00 88.06 186 ILE A N 1
ATOM 1509 C CA . ILE A 1 186 ? 1.991 -10.629 -13.435 1.00 88.06 186 ILE A CA 1
ATOM 1510 C C . ILE A 1 186 ? 1.063 -11.829 -13.679 1.00 88.06 186 ILE A C 1
ATOM 1512 O O . ILE A 1 186 ? 0.192 -12.093 -12.860 1.00 88.06 186 ILE A O 1
ATOM 1516 N N . GLU A 1 187 ? 1.263 -12.608 -14.741 1.00 87.75 187 GLU A N 1
ATOM 1517 C CA . GLU A 1 187 ? 0.475 -13.815 -15.028 1.00 87.75 187 GLU A CA 1
ATOM 1518 C C . GLU A 1 187 ? 0.695 -14.899 -13.965 1.00 87.75 187 GLU A C 1
ATOM 1520 O O . GLU A 1 187 ? -0.251 -15.554 -13.522 1.00 87.75 187 GLU A O 1
ATOM 1525 N N . GLU A 1 188 ? 1.939 -15.062 -13.509 1.00 89.38 188 GLU A N 1
ATOM 1526 C CA . GLU A 1 188 ? 2.276 -15.975 -12.415 1.00 89.38 188 GLU A CA 1
ATOM 1527 C C . GLU A 1 188 ? 1.630 -15.512 -11.101 1.00 89.38 188 GLU A C 1
ATOM 1529 O O . GLU A 1 188 ? 1.048 -16.319 -10.367 1.00 89.38 188 GLU A O 1
ATOM 1534 N N . HIS A 1 189 ? 1.663 -14.204 -10.839 1.00 89.81 189 HIS A N 1
ATOM 1535 C CA . HIS A 1 189 ? 1.010 -13.614 -9.677 1.00 89.81 189 HIS A CA 1
ATOM 1536 C C . HIS A 1 189 ? -0.510 -13.811 -9.700 1.00 89.81 189 HIS A C 1
ATOM 1538 O O . HIS A 1 189 ? -1.083 -14.265 -8.709 1.00 89.81 189 HIS A O 1
ATOM 1544 N N . ILE A 1 190 ? -1.167 -13.571 -10.838 1.00 88.94 190 ILE A N 1
ATOM 1545 C CA . ILE A 1 190 ? -2.611 -13.791 -11.003 1.00 88.94 190 ILE A CA 1
ATOM 1546 C C . ILE A 1 190 ? -2.970 -15.241 -10.721 1.00 88.94 190 ILE A C 1
ATOM 1548 O O . ILE A 1 190 ? -3.881 -15.500 -9.937 1.00 88.94 190 ILE A O 1
ATOM 1552 N N . ASN A 1 191 ? -2.249 -16.194 -11.309 1.00 86.19 191 ASN A N 1
ATOM 1553 C CA . ASN A 1 191 ? -2.511 -17.612 -11.070 1.00 86.19 191 ASN A CA 1
ATOM 1554 C C . ASN A 1 191 ? -2.381 -17.972 -9.583 1.00 86.19 191 ASN A C 1
ATOM 1556 O O . ASN A 1 191 ? -3.187 -18.748 -9.068 1.00 86.19 191 ASN A O 1
ATOM 1560 N N . THR A 1 192 ? -1.421 -17.353 -8.889 1.00 85.38 192 THR A N 1
ATOM 1561 C CA . THR A 1 192 ? -1.207 -17.530 -7.448 1.00 85.38 192 THR A CA 1
ATOM 1562 C C . THR A 1 192 ? -2.403 -17.027 -6.630 1.00 85.38 192 THR A C 1
ATOM 1564 O O . THR A 1 192 ? -2.926 -17.765 -5.796 1.00 85.38 192 THR A O 1
ATOM 1567 N N . ILE A 1 193 ? -2.876 -15.799 -6.870 1.00 85.44 193 ILE A N 1
ATOM 1568 C CA . ILE A 1 193 ? -3.926 -15.174 -6.040 1.00 85.44 193 ILE A CA 1
ATOM 1569 C C . ILE A 1 193 ? -5.351 -15.590 -6.424 1.00 85.44 193 ILE A C 1
ATOM 1571 O O . ILE A 1 193 ? -6.276 -15.439 -5.626 1.00 85.44 193 ILE A O 1
ATOM 1575 N N . THR A 1 194 ? -5.543 -16.104 -7.638 1.00 83.12 194 THR A N 1
ATOM 1576 C CA . THR A 1 194 ? -6.850 -16.563 -8.138 1.00 83.12 194 THR A CA 1
ATOM 1577 C C . THR A 1 194 ? -7.046 -18.070 -8.012 1.00 83.12 194 THR A C 1
ATOM 1579 O O . THR A 1 194 ? -8.075 -18.590 -8.436 1.00 83.12 194 THR A O 1
ATOM 1582 N N . GLN A 1 195 ? -6.067 -18.788 -7.445 1.00 77.19 195 GLN A N 1
ATOM 1583 C CA . GLN A 1 195 ? -6.095 -20.249 -7.316 1.00 77.19 195 GLN A CA 1
ATOM 1584 C C . GLN A 1 195 ? -6.394 -20.945 -8.659 1.00 77.19 195 GLN A C 1
ATOM 1586 O O . GLN A 1 195 ? -7.137 -21.923 -8.714 1.00 77.19 195 GLN A O 1
ATOM 1591 N N . PHE A 1 196 ? -5.794 -20.434 -9.740 1.00 69.94 196 PHE A N 1
ATOM 1592 C CA . PHE A 1 196 ? -5.964 -20.895 -11.124 1.00 69.94 196 PHE A CA 1
ATOM 1593 C C . PHE A 1 196 ? -7.336 -20.636 -11.781 1.00 69.94 196 PHE A C 1
ATOM 1595 O O . PHE A 1 196 ? -7.612 -21.216 -12.832 1.00 69.94 196 PHE A O 1
ATOM 1602 N N . ASP A 1 197 ? -8.160 -19.725 -11.249 1.00 77.44 197 ASP A N 1
ATOM 1603 C CA . ASP A 1 197 ? -9.256 -19.092 -12.002 1.00 77.44 197 ASP A CA 1
ATOM 1604 C C . ASP A 1 197 ? -8.894 -17.644 -12.398 1.00 77.44 197 ASP A C 1
ATOM 1606 O O . ASP A 1 197 ? -9.398 -16.680 -11.809 1.00 77.44 197 ASP A O 1
ATOM 1610 N N . PRO A 1 198 ? -8.048 -17.440 -13.427 1.00 75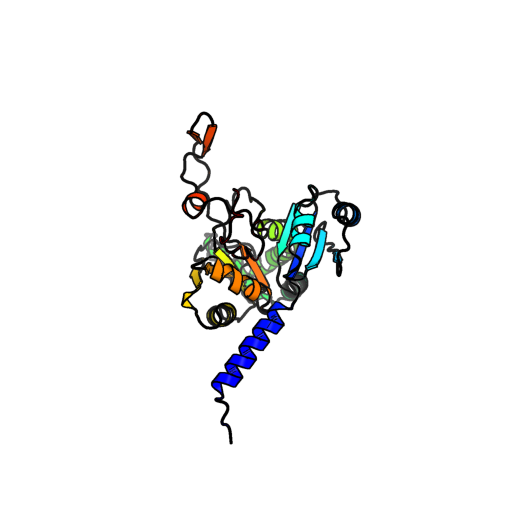.62 198 PRO A N 1
ATOM 1611 C CA . PRO A 1 198 ? -7.605 -16.106 -13.831 1.00 75.62 198 PRO A CA 1
ATOM 1612 C C . PRO A 1 198 ? -8.752 -15.233 -14.355 1.00 75.62 198 PRO A C 1
ATOM 1614 O O . PRO A 1 198 ? -8.596 -14.023 -14.478 1.00 75.62 198 PRO A O 1
ATOM 1617 N N . SER A 1 199 ? -9.925 -15.814 -14.642 1.00 80.06 199 SER A N 1
ATOM 1618 C CA . SER A 1 199 ? -11.096 -15.052 -15.070 1.00 80.06 199 SER A CA 1
ATOM 1619 C C . SER A 1 199 ? -11.712 -14.221 -13.939 1.00 80.06 199 SER A C 1
ATOM 1621 O O . SER A 1 199 ? -12.499 -13.319 -14.213 1.00 80.06 199 SER A O 1
ATOM 1623 N N . SER A 1 200 ? -11.334 -14.477 -12.683 1.00 79.00 200 SER A N 1
ATOM 1624 C CA . SER A 1 200 ? -11.821 -13.765 -11.496 1.00 79.00 200 SER A CA 1
ATOM 1625 C C . SER A 1 200 ? -11.255 -12.347 -11.328 1.00 79.00 200 SER A C 1
ATOM 1627 O O . SER A 1 200 ? -11.813 -11.533 -10.587 1.00 79.00 200 SER A O 1
ATOM 1629 N N . VAL A 1 201 ? -10.195 -12.004 -12.064 1.00 82.94 201 VAL A N 1
ATOM 1630 C CA . VAL A 1 201 ? -9.560 -10.685 -12.027 1.00 82.94 201 VAL A CA 1
ATOM 1631 C C . VAL A 1 201 ? -9.332 -10.163 -13.441 1.00 82.94 201 VAL A C 1
ATOM 1633 O O . VAL A 1 201 ? -8.956 -10.897 -14.351 1.00 82.94 201 VAL A O 1
ATOM 1636 N N . MET A 1 202 ? -9.584 -8.877 -13.649 1.00 82.50 202 MET A N 1
ATOM 1637 C CA . MET A 1 202 ? -9.180 -8.180 -14.864 1.00 82.50 202 MET A CA 1
ATOM 1638 C C . MET A 1 202 ? -7.892 -7.422 -14.586 1.00 82.50 202 MET A C 1
ATOM 1640 O O . MET A 1 202 ? -7.822 -6.646 -13.632 1.00 82.50 202 MET A O 1
ATOM 1644 N N . VAL A 1 203 ? -6.891 -7.630 -15.434 1.00 81.00 203 VAL A N 1
ATOM 1645 C CA . VAL A 1 203 ? -5.676 -6.820 -15.428 1.00 81.00 203 VAL A CA 1
ATOM 1646 C C . VAL A 1 203 ? -5.945 -5.603 -16.286 1.00 81.00 203 VAL A C 1
ATOM 1648 O O . VAL A 1 203 ? -5.998 -5.695 -17.511 1.00 81.00 203 VAL A O 1
ATOM 1651 N N . ASN A 1 204 ? -6.116 -4.464 -15.635 1.00 71.50 204 ASN A N 1
ATOM 1652 C CA . ASN A 1 204 ? -5.920 -3.199 -16.304 1.00 71.50 204 ASN A CA 1
ATOM 1653 C C . ASN A 1 204 ? -4.443 -2.885 -16.128 1.00 71.50 204 ASN A C 1
ATOM 1655 O O . ASN A 1 204 ? -4.018 -2.423 -15.070 1.00 71.50 204 ASN A O 1
ATOM 1659 N N . SER A 1 205 ? -3.638 -3.146 -17.155 1.00 56.12 205 SER A N 1
ATOM 1660 C CA . SER A 1 205 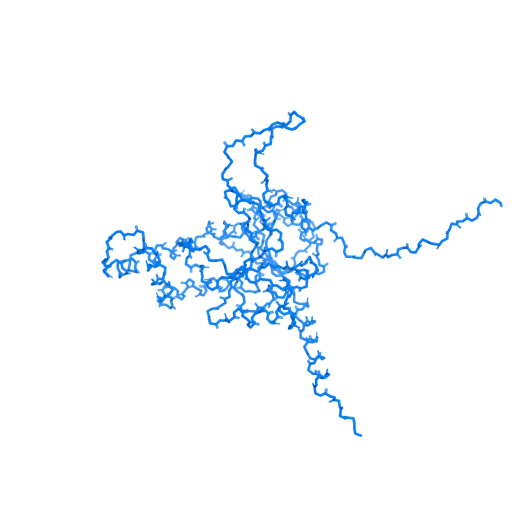? -2.381 -2.424 -17.262 1.00 56.12 205 SER A CA 1
ATOM 1661 C C . SER A 1 205 ? -2.770 -0.953 -17.220 1.00 56.12 205 SER A C 1
ATOM 1663 O O . SER A 1 205 ? -3.472 -0.469 -18.111 1.00 56.12 205 SER A O 1
ATOM 1665 N N . ASP A 1 206 ? -2.402 -0.267 -16.139 1.00 51.88 206 ASP A N 1
ATOM 1666 C CA . ASP A 1 206 ? -2.490 1.180 -16.085 1.00 51.88 206 ASP A CA 1
ATOM 1667 C C . ASP A 1 206 ? -1.489 1.694 -17.117 1.00 51.88 206 ASP A C 1
ATOM 1669 O O . ASP A 1 206 ? -0.343 2.013 -16.840 1.00 51.88 206 ASP A O 1
ATOM 1673 N N . SER A 1 207 ? -1.954 1.720 -18.363 1.00 37.06 207 SER A N 1
ATOM 1674 C CA . SER A 1 207 ? -1.371 2.420 -19.493 1.00 37.06 207 SER A CA 1
ATOM 1675 C C . SER A 1 207 ? -1.661 3.919 -19.365 1.00 37.06 207 SER A C 1
ATOM 1677 O O . SER A 1 207 ? -1.680 4.637 -20.368 1.00 37.06 207 SER A O 1
ATOM 1679 N N . SER A 1 208 ? -1.893 4.432 -18.151 1.00 37.56 208 SER A N 1
ATOM 1680 C CA . SER A 1 208 ? -1.611 5.833 -17.920 1.00 37.56 208 SER A CA 1
ATOM 1681 C C . SER A 1 208 ? -0.102 5.969 -18.076 1.00 37.56 208 SER A C 1
ATOM 1683 O O . SER A 1 208 ? 0.690 5.711 -17.178 1.00 37.56 208 SER A O 1
ATOM 1685 N N . SER A 1 209 ? 0.292 6.410 -19.265 1.00 32.59 209 SER A N 1
ATOM 1686 C CA . SER A 1 209 ? 1.584 7.013 -19.572 1.00 32.59 209 SER A CA 1
ATOM 1687 C C . SER A 1 209 ? 1.790 8.312 -18.782 1.00 32.59 209 SER A C 1
ATOM 1689 O O . SER A 1 209 ? 2.344 9.279 -19.303 1.00 32.59 209 SER A O 1
ATOM 1691 N N . PHE A 1 210 ? 1.285 8.380 -17.549 1.00 38.31 210 PHE A N 1
ATOM 1692 C CA . PHE A 1 210 ? 1.726 9.371 -16.608 1.00 38.31 210 PHE A CA 1
ATOM 1693 C C . PHE A 1 210 ? 3.112 8.910 -16.209 1.00 38.31 210 PHE A C 1
ATOM 1695 O O . PHE A 1 210 ? 3.274 7.869 -15.570 1.00 38.31 210 PHE A O 1
ATOM 1702 N N . VAL A 1 211 ? 4.110 9.646 -16.681 1.00 40.34 211 VAL A N 1
ATOM 1703 C CA . VAL A 1 211 ? 5.476 9.473 -16.226 1.00 40.34 211 VAL A CA 1
ATOM 1704 C C . VAL A 1 211 ? 5.445 9.701 -14.733 1.00 40.34 211 VAL A C 1
ATOM 1706 O O . VAL A 1 211 ? 5.283 10.812 -14.235 1.00 40.34 211 VAL A O 1
ATOM 1709 N N . SER A 1 212 ? 5.471 8.594 -14.014 1.00 49.09 212 SER A N 1
ATOM 1710 C CA . SER A 1 212 ? 5.637 8.647 -12.593 1.00 49.09 212 SER A CA 1
ATOM 1711 C C . SER A 1 212 ? 7.067 9.080 -12.346 1.00 49.09 212 SER A C 1
ATOM 1713 O O . SER A 1 212 ? 7.982 8.286 -12.534 1.00 49.09 212 SER A O 1
ATOM 1715 N N . MET A 1 213 ? 7.236 10.310 -11.871 1.00 55.00 213 MET A N 1
ATOM 1716 C CA . MET A 1 213 ? 8.507 10.772 -11.307 1.00 55.00 213 MET A CA 1
ATOM 1717 C C . MET A 1 213 ? 8.879 10.006 -10.026 1.00 55.00 213 MET A C 1
ATOM 1719 O O . MET A 1 213 ? 9.942 10.218 -9.467 1.00 55.00 213 MET A O 1
ATOM 1723 N N . ASP A 1 214 ? 7.996 9.132 -9.532 1.00 61.91 214 ASP A N 1
ATOM 1724 C CA . ASP A 1 214 ? 8.271 8.248 -8.409 1.00 61.91 214 ASP A CA 1
ATOM 1725 C C . ASP A 1 214 ? 9.033 6.988 -8.898 1.00 61.91 214 ASP A C 1
ATOM 1727 O O . ASP A 1 214 ? 8.435 6.148 -9.588 1.00 61.91 214 ASP A O 1
ATOM 1731 N N . PRO A 1 215 ? 10.324 6.831 -8.528 1.00 61.69 215 PRO A N 1
ATOM 1732 C CA . PRO A 1 215 ? 11.182 5.708 -8.925 1.00 61.69 215 PRO A CA 1
ATOM 1733 C C . PRO A 1 215 ? 10.812 4.397 -8.213 1.00 61.69 215 PRO A C 1
ATOM 1735 O O . PRO A 1 215 ? 11.373 3.334 -8.450 1.00 61.69 215 PRO A O 1
ATOM 1738 N N . PHE A 1 216 ? 9.820 4.417 -7.329 1.00 64.75 216 PHE A N 1
ATOM 1739 C CA . PHE A 1 216 ? 9.202 3.201 -6.827 1.00 64.75 216 PHE A CA 1
ATOM 1740 C C . PHE A 1 216 ? 7.954 2.822 -7.629 1.00 64.75 216 PHE A C 1
ATOM 1742 O O . PHE A 1 216 ? 7.101 2.103 -7.106 1.00 64.75 216 PHE A O 1
ATOM 1749 N N . ARG A 1 217 ? 7.769 3.302 -8.865 1.00 68.31 217 ARG A N 1
ATOM 1750 C CA . ARG A 1 217 ? 6.660 2.878 -9.741 1.00 68.31 217 ARG A CA 1
ATOM 1751 C C . ARG A 1 217 ? 7.127 1.993 -10.891 1.00 68.31 217 ARG A C 1
ATOM 1753 O O . ARG A 1 217 ? 6.826 2.261 -12.048 1.00 68.31 217 ARG A O 1
ATOM 1760 N N . TYR A 1 218 ? 7.812 0.898 -10.575 1.00 69.94 218 TYR A N 1
ATOM 1761 C CA . TYR A 1 218 ? 8.084 -0.172 -11.538 1.00 69.94 218 TYR A CA 1
ATOM 1762 C C . TYR A 1 218 ? 7.161 -1.367 -11.332 1.00 69.94 218 TYR A C 1
ATOM 1764 O O . TYR A 1 218 ? 6.622 -1.564 -10.248 1.00 69.94 218 TYR A O 1
ATOM 1772 N N . ASN A 1 219 ? 7.000 -2.167 -12.391 1.00 77.38 219 ASN A N 1
ATOM 1773 C CA . ASN A 1 219 ? 6.265 -3.436 -12.373 1.00 77.38 219 ASN A CA 1
ATOM 1774 C C . ASN A 1 219 ? 4.914 -3.348 -11.626 1.00 77.38 219 ASN A C 1
ATOM 1776 O O . ASN A 1 219 ? 4.555 -4.225 -10.835 1.00 77.38 219 ASN A O 1
ATOM 1780 N N . ARG A 1 220 ? 4.201 -2.233 -11.843 1.00 82.88 220 ARG A N 1
ATOM 1781 C CA . ARG A 1 220 ? 2.892 -1.951 -11.257 1.00 82.88 220 ARG A CA 1
ATOM 1782 C C . ARG A 1 220 ? 1.794 -2.414 -12.189 1.00 82.88 220 ARG A C 1
ATOM 1784 O O . ARG A 1 220 ? 1.832 -2.128 -13.382 1.00 82.88 220 ARG A O 1
ATOM 1791 N N . HIS A 1 221 ? 0.787 -3.057 -11.618 1.00 85.81 221 HIS A N 1
ATOM 1792 C CA . HIS A 1 221 ? -0.352 -3.577 -12.359 1.00 85.81 221 HIS A CA 1
ATOM 1793 C C . HIS A 1 221 ? -1.643 -3.179 -11.660 1.00 85.81 221 HIS A C 1
ATOM 1795 O O . HIS A 1 221 ? -1.764 -3.321 -10.442 1.00 85.81 221 HIS A O 1
ATOM 1801 N N . GLY A 1 222 ? -2.608 -2.684 -12.429 1.00 87.25 222 GLY A N 1
ATOM 1802 C CA . GLY A 1 222 ? -3.963 -2.468 -11.950 1.00 87.25 222 GLY A CA 1
ATOM 1803 C C . GLY A 1 222 ? -4.749 -3.770 -12.032 1.00 87.25 222 GLY A C 1
ATOM 1804 O O . GLY A 1 222 ? -4.850 -4.395 -13.087 1.00 87.25 222 GLY A O 1
ATOM 1805 N N . LEU A 1 223 ? -5.333 -4.183 -10.917 1.00 87.81 223 LEU A N 1
ATOM 1806 C CA . LEU A 1 223 ? -6.180 -5.361 -10.813 1.00 87.81 223 LEU A CA 1
ATOM 1807 C C . LEU A 1 223 ? -7.591 -4.934 -10.439 1.00 87.81 223 LEU A C 1
ATOM 1809 O O . LEU A 1 223 ? -7.779 -4.171 -9.494 1.00 87.81 223 LEU A O 1
ATOM 1813 N N . LYS A 1 224 ? -8.586 -5.434 -11.170 1.00 86.00 224 LYS A N 1
ATOM 1814 C CA . LYS A 1 224 ? -10.003 -5.222 -10.873 1.00 86.00 224 LYS A CA 1
ATOM 1815 C C . LYS A 1 224 ? -10.707 -6.559 -10.688 1.00 86.00 224 LYS A C 1
ATOM 1817 O O . LYS A 1 224 ? -10.853 -7.321 -11.645 1.00 86.00 224 LYS A O 1
ATOM 1822 N N . PHE A 1 225 ? -11.147 -6.840 -9.466 1.00 84.44 225 PHE A N 1
ATOM 1823 C CA . PHE A 1 225 ? -11.909 -8.051 -9.161 1.00 84.44 225 PHE A CA 1
ATOM 1824 C C . PHE A 1 225 ? -13.319 -7.974 -9.753 1.00 84.44 225 PHE A C 1
ATOM 1826 O O . PHE A 1 225 ? -13.895 -6.887 -9.858 1.00 84.44 225 PHE A O 1
ATOM 1833 N N . ARG A 1 226 ? -13.893 -9.118 -10.152 1.00 82.25 226 ARG A N 1
ATOM 1834 C CA . ARG A 1 226 ? -15.260 -9.142 -10.708 1.00 82.25 226 ARG A CA 1
ATOM 1835 C C . ARG A 1 226 ? -16.347 -9.152 -9.637 1.00 82.25 226 ARG A C 1
ATOM 1837 O O . ARG A 1 226 ? -17.489 -8.820 -9.947 1.00 82.25 226 ARG A O 1
ATOM 1844 N N . SER A 1 227 ? -16.017 -9.526 -8.403 1.00 79.50 227 SER A N 1
ATOM 1845 C CA . SER A 1 227 ? -16.947 -9.521 -7.275 1.00 79.50 227 SER A CA 1
ATOM 1846 C C . SER A 1 227 ? -16.247 -9.222 -5.949 1.00 79.50 227 SER A C 1
ATOM 1848 O O . SER A 1 227 ? -15.037 -9.400 -5.808 1.00 79.50 227 SER A O 1
ATOM 1850 N N . GLU A 1 228 ? -17.031 -8.798 -4.956 1.00 78.38 228 GLU A N 1
ATOM 1851 C CA . GLU A 1 228 ? -16.543 -8.597 -3.585 1.00 78.38 228 GLU A CA 1
ATOM 1852 C C . GLU A 1 228 ? -16.026 -9.892 -2.955 1.00 78.38 228 GLU A C 1
ATOM 1854 O O . GLU A 1 228 ? -15.068 -9.866 -2.192 1.00 78.38 228 GLU A O 1
ATOM 1859 N N . GLU A 1 229 ? -16.635 -11.032 -3.284 1.00 79.06 229 GLU A N 1
ATOM 1860 C CA . GLU A 1 229 ? -16.198 -12.326 -2.762 1.00 79.06 229 GLU A CA 1
ATOM 1861 C C . GLU A 1 229 ? -14.802 -12.691 -3.279 1.00 79.06 229 GLU A C 1
ATOM 1863 O O . GLU A 1 229 ? -13.959 -13.170 -2.525 1.00 79.06 229 GLU A O 1
ATOM 1868 N N . GLN A 1 230 ? -14.524 -12.395 -4.551 1.00 82.06 230 GLN A N 1
ATOM 1869 C CA . GLN A 1 230 ? -13.198 -12.600 -5.133 1.00 82.06 230 GLN A CA 1
ATOM 1870 C C . GLN A 1 230 ? -12.166 -11.657 -4.521 1.00 82.06 230 GLN A C 1
ATOM 1872 O O . GLN A 1 230 ? -11.081 -12.101 -4.166 1.00 82.06 230 GLN A O 1
ATOM 1877 N N . GLU A 1 231 ? -12.505 -10.382 -4.329 1.00 84.56 231 GLU A N 1
ATOM 1878 C CA . GLU A 1 231 ? -11.634 -9.447 -3.612 1.00 84.56 231 GLU A CA 1
ATOM 1879 C C . GLU A 1 231 ? -11.328 -9.945 -2.193 1.00 84.56 231 GLU A C 1
ATOM 1881 O O . GLU A 1 231 ? -10.167 -9.980 -1.788 1.00 84.56 231 GLU A O 1
ATOM 1886 N N . ARG A 1 232 ? -12.354 -10.388 -1.456 1.00 81.69 232 ARG A N 1
ATOM 1887 C CA . ARG A 1 232 ? -12.230 -10.899 -0.085 1.00 81.69 232 ARG A CA 1
ATOM 1888 C C . ARG A 1 232 ? -11.296 -12.107 0.005 1.00 81.69 232 ARG A C 1
ATOM 1890 O O . ARG A 1 232 ? -10.575 -12.232 0.991 1.00 81.69 232 ARG A O 1
ATOM 1897 N N . ILE A 1 233 ? -11.304 -12.982 -1.000 1.00 81.88 233 ILE A N 1
ATOM 1898 C CA . ILE A 1 233 ? -10.444 -14.172 -1.058 1.00 81.88 233 ILE A CA 1
ATOM 1899 C C . ILE A 1 233 ? -9.028 -13.822 -1.541 1.00 81.88 233 ILE A C 1
ATOM 1901 O O . ILE A 1 233 ? -8.048 -14.281 -0.956 1.00 81.88 233 ILE A O 1
ATOM 1905 N N . SER A 1 234 ? -8.901 -13.027 -2.605 1.00 86.12 234 SER A N 1
ATOM 1906 C CA . SER A 1 234 ? -7.629 -12.817 -3.307 1.00 86.12 234 SER A CA 1
ATOM 1907 C C . SER A 1 234 ? -6.770 -11.699 -2.720 1.00 86.12 234 SER A C 1
ATOM 1909 O O . SER A 1 234 ? -5.545 -11.817 -2.731 1.00 86.12 234 SER A O 1
ATOM 1911 N N . LEU A 1 235 ? -7.358 -10.628 -2.178 1.00 85.00 235 LEU A N 1
ATOM 1912 C CA . LEU A 1 235 ? -6.589 -9.509 -1.622 1.00 85.00 235 LEU A CA 1
ATOM 1913 C C . LEU A 1 235 ? -5.674 -9.932 -0.455 1.00 85.00 235 LEU A C 1
ATOM 1915 O O . LEU A 1 235 ? -4.505 -9.537 -0.452 1.00 85.00 235 LEU A O 1
ATOM 1919 N N . PRO A 1 236 ? -6.114 -10.761 0.516 1.00 82.81 236 PRO A N 1
ATOM 1920 C CA . PRO A 1 236 ? -5.207 -11.284 1.536 1.00 82.81 236 PRO A CA 1
ATOM 1921 C C . PRO A 1 236 ? -4.021 -12.058 0.946 1.00 82.81 236 PRO A C 1
ATOM 1923 O O . PRO A 1 236 ? -2.895 -11.887 1.412 1.00 82.81 236 PRO A O 1
ATOM 1926 N N . LEU A 1 237 ? -4.246 -12.835 -0.122 1.00 85.94 237 LEU A N 1
ATOM 1927 C CA . LEU A 1 237 ? -3.192 -13.580 -0.818 1.00 85.94 237 LEU A CA 1
ATOM 1928 C C . LEU A 1 237 ? -2.180 -12.646 -1.494 1.00 85.94 237 LEU A C 1
ATOM 1930 O O . LEU A 1 237 ? -0.988 -12.942 -1.477 1.00 85.94 237 LEU A O 1
ATOM 1934 N N . MET A 1 238 ? -2.621 -11.498 -2.020 1.00 87.56 238 MET A N 1
ATOM 1935 C CA . MET A 1 238 ? -1.716 -10.473 -2.555 1.00 87.56 238 MET A CA 1
ATOM 1936 C C . MET A 1 238 ? -0.793 -9.911 -1.469 1.00 87.56 238 MET A C 1
ATOM 1938 O O . MET A 1 238 ? 0.412 -9.828 -1.673 1.00 87.56 238 MET A O 1
ATOM 1942 N N . HIS A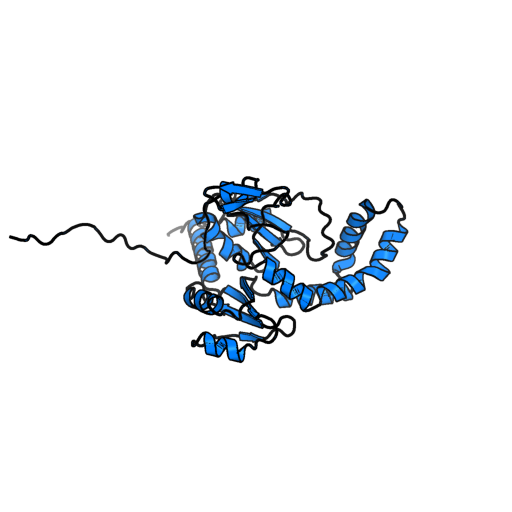 1 239 ? -1.333 -9.559 -0.297 1.00 84.62 239 HIS A N 1
ATOM 1943 C CA . HIS A 1 239 ? -0.520 -9.053 0.818 1.00 84.62 239 HIS A CA 1
ATOM 1944 C C . HIS A 1 239 ? 0.420 -10.116 1.411 1.00 84.62 239 HIS A C 1
ATOM 1946 O O . HIS A 1 239 ? 1.458 -9.772 1.981 1.00 84.62 239 HIS A O 1
ATOM 1952 N N . ALA A 1 240 ? 0.047 -11.394 1.303 1.00 82.81 240 ALA A N 1
ATOM 1953 C CA . ALA A 1 240 ? 0.820 -12.519 1.817 1.00 82.81 240 ALA A CA 1
ATOM 1954 C C . ALA A 1 240 ? 1.917 -13.011 0.855 1.00 82.81 240 ALA A C 1
ATOM 1956 O O . ALA A 1 240 ? 2.847 -13.680 1.316 1.00 82.81 240 ALA A O 1
ATOM 1957 N N . ASP A 1 241 ? 1.829 -12.710 -0.447 1.00 86.12 241 ASP A N 1
ATOM 1958 C CA . ASP A 1 241 ? 2.838 -13.103 -1.436 1.00 86.12 241 ASP A CA 1
ATOM 1959 C C . ASP A 1 241 ? 4.159 -12.364 -1.149 1.00 86.12 241 ASP A C 1
ATOM 1961 O O . ASP A 1 241 ? 4.229 -11.136 -1.265 1.00 86.12 241 ASP A O 1
ATOM 1965 N N . PRO A 1 242 ? 5.241 -13.078 -0.786 1.00 84.31 242 PRO A N 1
ATOM 1966 C CA . PRO A 1 242 ? 6.505 -12.449 -0.433 1.00 84.31 242 PRO A CA 1
ATOM 1967 C C . PRO A 1 242 ? 7.168 -11.742 -1.612 1.00 84.31 242 PRO A C 1
ATOM 1969 O O . PRO A 1 242 ? 8.108 -11.003 -1.363 1.00 84.31 242 PRO A O 1
ATOM 1972 N N . ARG A 1 243 ? 6.703 -11.936 -2.852 1.00 87.12 243 ARG A N 1
ATOM 1973 C CA . ARG A 1 243 ? 7.209 -11.262 -4.060 1.00 87.12 243 ARG A CA 1
ATOM 1974 C C . ARG A 1 243 ? 6.424 -9.998 -4.415 1.00 87.12 243 ARG A C 1
ATOM 1976 O O . ARG A 1 243 ? 6.752 -9.307 -5.377 1.00 87.12 243 ARG A O 1
ATOM 1983 N N . VAL A 1 244 ? 5.376 -9.691 -3.653 1.00 87.25 244 VAL A N 1
ATOM 1984 C CA . VAL A 1 244 ? 4.658 -8.420 -3.737 1.00 87.25 244 VAL A CA 1
ATOM 1985 C C . VAL A 1 244 ? 5.370 -7.409 -2.849 1.00 87.25 244 VAL A C 1
ATOM 1987 O O . VAL A 1 244 ? 5.628 -7.648 -1.667 1.00 87.25 244 VAL A O 1
ATOM 1990 N N . GLU A 1 245 ? 5.739 -6.272 -3.422 1.00 83.06 245 GLU A N 1
ATOM 1991 C CA . GLU A 1 245 ? 6.385 -5.182 -2.695 1.00 83.06 245 GLU A CA 1
ATOM 1992 C C . GLU A 1 245 ? 5.339 -4.324 -1.998 1.00 83.06 245 GLU A C 1
ATOM 1994 O O . GLU A 1 245 ? 5.467 -4.040 -0.806 1.00 83.06 245 GLU A O 1
ATOM 1999 N N . ASN A 1 246 ? 4.270 -3.965 -2.711 1.00 83.44 246 ASN A N 1
ATOM 2000 C CA . ASN A 1 246 ? 3.232 -3.092 -2.183 1.00 83.44 246 ASN A CA 1
ATOM 2001 C C . ASN A 1 246 ? 1.869 -3.336 -2.852 1.00 83.44 246 ASN A C 1
ATOM 2003 O O . ASN A 1 246 ? 1.801 -3.758 -4.006 1.00 83.44 246 ASN A O 1
ATOM 2007 N N . VAL A 1 247 ? 0.790 -3.049 -2.121 1.00 86.56 247 VAL A N 1
ATOM 2008 C CA . VAL A 1 247 ? -0.603 -3.128 -2.585 1.00 86.56 247 VAL A CA 1
ATOM 2009 C C . VAL A 1 247 ? -1.359 -1.938 -2.011 1.00 86.56 247 VAL A C 1
ATOM 2011 O O . VAL A 1 247 ? -1.291 -1.703 -0.809 1.00 86.56 247 VAL A O 1
ATOM 2014 N N . TRP A 1 248 ? -2.080 -1.195 -2.844 1.00 84.38 248 TRP A N 1
ATOM 2015 C CA . TRP A 1 248 ? -2.897 -0.061 -2.400 1.00 84.38 248 TRP A CA 1
ATOM 2016 C C . TRP A 1 248 ? -4.137 0.084 -3.289 1.00 84.38 248 TRP A C 1
ATOM 2018 O O . TRP A 1 248 ? -4.170 -0.463 -4.398 1.00 84.38 248 TRP A O 1
ATOM 2028 N N . PRO A 1 249 ? -5.201 0.747 -2.811 1.00 81.44 249 PRO A N 1
ATOM 2029 C CA . PRO A 1 249 ? -6.406 0.937 -3.606 1.00 81.44 249 PRO A CA 1
ATOM 2030 C C . PRO A 1 249 ? -6.132 1.719 -4.896 1.00 81.44 249 PRO A C 1
ATOM 2032 O O . PRO A 1 249 ? -5.338 2.653 -4.926 1.00 81.44 249 PRO A O 1
ATOM 2035 N N . GLY A 1 250 ? -6.826 1.359 -5.977 1.00 77.38 250 GLY A N 1
ATOM 2036 C CA . GLY A 1 250 ? -6.934 2.249 -7.131 1.00 77.38 250 GLY A CA 1
ATOM 2037 C C . GLY A 1 250 ? -7.893 3.400 -6.822 1.00 77.38 250 GLY A C 1
ATOM 2038 O O . GLY A 1 250 ? -8.868 3.211 -6.093 1.00 77.38 250 GLY A O 1
ATOM 2039 N N . HIS A 1 251 ? -7.666 4.572 -7.408 1.00 72.94 251 HIS A N 1
ATOM 2040 C CA . HIS A 1 251 ? -8.563 5.725 -7.290 1.00 72.94 251 HIS A CA 1
ATOM 2041 C C . HIS A 1 251 ? -9.235 6.022 -8.634 1.00 72.94 251 HIS A C 1
ATOM 2043 O O . HIS A 1 251 ? -8.616 5.871 -9.691 1.00 72.94 251 HIS A O 1
ATOM 2049 N N . CYS A 1 252 ? -10.507 6.438 -8.616 1.00 65.00 252 CYS A N 1
ATOM 2050 C CA . CYS A 1 252 ? -11.104 7.013 -9.816 1.00 65.00 252 CYS A CA 1
ATOM 2051 C C . CYS A 1 252 ? -10.644 8.466 -9.922 1.00 65.00 252 CYS A C 1
ATOM 2053 O O . CYS A 1 252 ? -10.907 9.270 -9.025 1.00 65.00 252 CYS A O 1
ATOM 2055 N N . GLN A 1 253 ? -10.028 8.809 -11.054 1.00 57.00 253 GLN A N 1
ATOM 2056 C CA . GLN A 1 253 ? -9.680 10.187 -11.365 1.00 57.00 253 GLN A CA 1
ATOM 2057 C C . GLN A 1 253 ? -10.952 11.040 -11.328 1.00 57.00 253 GLN A C 1
ATOM 2059 O O . GLN A 1 253 ? -11.873 10.850 -12.128 1.00 57.00 253 GLN A O 1
ATOM 2064 N N . GLN A 1 254 ? -11.022 11.969 -10.376 1.00 53.88 254 GLN A N 1
ATOM 2065 C CA . GLN A 1 254 ? -12.076 12.969 -10.377 1.00 53.88 254 GLN A CA 1
ATOM 2066 C C . GLN A 1 254 ? -11.702 14.022 -11.422 1.00 53.88 254 GLN A C 1
ATOM 2068 O O . GLN A 1 254 ? -10.649 14.650 -11.283 1.00 53.88 254 GLN A O 1
ATOM 2073 N N . PRO A 1 255 ? -12.514 14.252 -12.471 1.00 50.94 255 PRO A N 1
ATOM 2074 C CA . PRO A 1 255 ? -12.355 15.483 -13.228 1.00 50.94 255 PRO A CA 1
ATOM 2075 C C . PRO A 1 255 ? -12.503 16.624 -12.217 1.00 50.94 255 PRO A C 1
ATOM 2077 O O . PRO A 1 255 ? -13.439 16.600 -11.412 1.00 50.94 255 PRO A O 1
ATOM 2080 N N . GLY A 1 256 ? -11.548 17.561 -12.189 1.00 52.28 256 GLY A N 1
ATOM 2081 C CA . GLY A 1 256 ? -11.555 18.666 -11.228 1.00 52.28 256 GLY A CA 1
ATOM 2082 C C . GLY A 1 256 ? -12.949 19.292 -11.138 1.00 52.28 256 GLY A C 1
ATOM 2083 O O . GLY A 1 256 ? -13.637 19.415 -12.151 1.00 52.28 256 GLY A O 1
ATOM 2084 N N . ILE A 1 257 ? -13.407 19.623 -9.929 1.00 52.22 257 ILE A N 1
ATOM 2085 C CA . ILE A 1 257 ? -14.759 20.154 -9.717 1.00 52.22 257 ILE A CA 1
ATOM 2086 C C . ILE A 1 257 ? -14.901 21.454 -10.520 1.00 52.22 257 ILE A C 1
ATOM 2088 O O . ILE A 1 257 ? -14.373 22.485 -10.119 1.00 52.22 257 ILE A O 1
ATOM 2092 N N . THR A 1 258 ? -15.597 21.422 -11.661 1.00 47.88 258 THR A N 1
ATOM 2093 C CA . THR A 1 258 ? -15.758 22.619 -12.509 1.00 47.88 258 THR A CA 1
ATOM 2094 C C . THR A 1 258 ? -17.029 23.415 -12.212 1.00 47.88 258 THR A C 1
ATOM 2096 O O . THR A 1 258 ? -17.092 24.584 -12.578 1.00 47.88 258 THR A O 1
ATOM 2099 N N . TYR A 1 259 ? -18.032 22.831 -11.539 1.00 51.81 259 TYR A N 1
ATOM 2100 C CA . TYR A 1 259 ? -19.216 23.545 -11.037 1.00 51.81 259 TYR A CA 1
ATOM 2101 C C . TYR A 1 259 ? -19.982 22.735 -9.974 1.00 51.81 259 TYR A C 1
ATOM 2103 O O . TYR A 1 259 ? -19.829 21.514 -9.873 1.00 51.81 259 TYR A O 1
ATOM 2111 N N . PHE A 1 260 ? -20.835 23.418 -9.206 1.00 58.19 260 PHE A N 1
ATOM 2112 C CA . PHE A 1 260 ? -21.760 22.844 -8.222 1.00 58.19 260 PHE A CA 1
ATOM 2113 C C . PHE A 1 260 ? -23.226 22.989 -8.684 1.00 58.19 260 PHE A C 1
ATOM 2115 O O . PHE A 1 260 ? -23.553 23.841 -9.509 1.00 58.19 260 PHE A O 1
ATOM 2122 N N . THR A 1 261 ? -24.117 22.141 -8.172 1.00 53.12 261 THR A N 1
ATOM 2123 C CA . THR A 1 261 ? -25.575 22.178 -8.369 1.00 53.12 261 THR A CA 1
ATOM 2124 C C . THR A 1 261 ? -26.298 22.034 -7.027 1.00 53.12 261 THR A C 1
ATOM 2126 O O . THR A 1 261 ? -25.695 21.616 -6.045 1.00 53.12 261 THR A O 1
ATOM 2129 N N . TYR A 1 262 ? -27.588 22.367 -6.957 1.00 54.28 262 TYR A N 1
ATOM 2130 C CA . TYR A 1 262 ? -28.376 22.269 -5.725 1.00 54.28 262 TYR A CA 1
ATOM 2131 C C . TYR A 1 262 ? -29.403 21.138 -5.816 1.00 54.28 262 TYR A C 1
ATOM 2133 O O . TYR A 1 262 ? -30.319 21.184 -6.635 1.00 54.28 262 TYR A O 1
ATOM 2141 N N . VAL A 1 263 ? -29.293 20.146 -4.927 1.00 42.66 263 VAL A N 1
ATOM 2142 C CA . VAL A 1 263 ? -30.269 19.054 -4.773 1.00 42.66 263 VAL A CA 1
ATOM 2143 C C . VAL A 1 263 ? -30.830 19.104 -3.355 1.00 42.66 263 VAL A C 1
ATOM 2145 O O . VAL A 1 263 ? -30.093 18.987 -2.379 1.00 42.66 263 VAL A O 1
ATOM 2148 N N . GLY A 1 264 ? -32.142 19.326 -3.223 1.00 46.84 264 GLY A N 1
ATOM 2149 C CA . GLY A 1 264 ? -32.796 19.432 -1.910 1.00 46.84 264 GLY A CA 1
ATOM 2150 C C . GLY A 1 264 ? -32.261 20.576 -1.037 1.00 46.84 264 GLY A C 1
ATOM 2151 O O . GLY A 1 264 ? -32.180 20.430 0.179 1.00 46.84 264 GLY A O 1
ATOM 2152 N N . GLY A 1 265 ? -31.837 21.688 -1.650 1.00 57.53 265 GLY A N 1
ATOM 2153 C CA . GLY A 1 265 ? -31.268 22.845 -0.947 1.00 57.53 265 GLY A CA 1
ATOM 2154 C C . GLY A 1 265 ? -29.817 22.673 -0.480 1.00 57.53 265 GLY A C 1
ATOM 2155 O O . GLY A 1 265 ? -29.283 23.584 0.145 1.00 57.53 265 GLY A O 1
ATOM 2156 N N . LYS A 1 266 ? -29.165 21.542 -0.786 1.00 41.09 266 LYS A N 1
ATOM 2157 C CA . LYS A 1 266 ? -27.735 21.324 -0.534 1.00 41.09 266 LYS A CA 1
ATOM 2158 C C . LYS A 1 266 ? -26.939 21.448 -1.824 1.00 41.09 266 LYS A C 1
ATOM 2160 O O . LYS A 1 266 ? -27.327 20.886 -2.847 1.00 41.09 266 LYS A O 1
ATOM 2165 N N . GLU A 1 267 ? -25.831 22.170 -1.744 1.00 46.91 267 GLU A N 1
ATOM 2166 C CA . GLU A 1 267 ? -24.856 22.286 -2.822 1.00 46.91 267 GLU A CA 1
ATOM 2167 C C . GLU A 1 267 ? -24.084 20.964 -2.961 1.00 46.91 267 GLU A C 1
ATOM 2169 O O . GLU A 1 267 ? -23.551 20.434 -1.986 1.00 46.91 267 GLU A O 1
ATOM 2174 N N . VAL A 1 268 ? -24.072 20.396 -4.164 1.00 49.47 268 VAL A N 1
ATOM 2175 C CA . VAL A 1 268 ? -23.391 19.144 -4.514 1.00 49.47 268 VAL A CA 1
ATOM 2176 C C . VAL A 1 268 ? -22.596 19.346 -5.809 1.00 49.47 268 VAL A C 1
ATOM 2178 O O . VAL A 1 268 ? -23.030 20.121 -6.659 1.00 49.47 268 VAL A O 1
ATOM 2181 N N . PRO A 1 269 ? -21.438 18.695 -6.009 1.00 56.25 269 PRO A N 1
ATOM 2182 C CA . PRO A 1 269 ? -20.691 18.797 -7.264 1.00 56.25 269 PRO A CA 1
ATOM 2183 C C . PRO A 1 269 ? -21.570 18.446 -8.474 1.00 56.25 269 PRO A C 1
ATOM 2185 O O . PRO A 1 269 ? -22.315 17.469 -8.451 1.00 56.25 269 PRO A O 1
ATOM 2188 N N . GLY A 1 270 ? -21.500 19.253 -9.534 1.00 50.72 270 GLY A N 1
ATOM 2189 C CA . GLY A 1 270 ? -22.385 19.177 -10.700 1.00 50.72 270 GLY A CA 1
ATOM 2190 C C . GLY A 1 270 ? -22.112 18.021 -11.670 1.00 50.72 270 GLY A C 1
ATOM 2191 O O . GLY A 1 270 ? -22.810 17.891 -12.678 1.00 50.72 270 GLY A O 1
ATOM 2192 N N . TRP A 1 271 ? -21.130 17.174 -11.359 1.00 59.12 271 TRP A N 1
ATOM 2193 C CA . TRP A 1 271 ? -20.791 15.968 -12.109 1.00 59.12 271 TRP A CA 1
ATOM 2194 C C . TRP A 1 271 ? -21.306 14.729 -11.376 1.00 59.12 271 TRP A C 1
ATOM 2196 O O . TRP A 1 271 ? -21.277 14.657 -10.148 1.00 59.12 271 TRP A O 1
ATOM 2206 N N . LYS A 1 272 ? -21.739 13.715 -12.136 1.00 50.91 272 LYS A N 1
ATOM 2207 C CA . LYS A 1 272 ? -21.938 12.368 -11.589 1.00 50.91 272 LYS A CA 1
ATOM 2208 C C . LYS A 1 272 ? -20.580 11.867 -11.102 1.00 50.91 272 LYS A C 1
ATOM 2210 O O . LYS A 1 272 ? -19.697 11.651 -11.923 1.00 50.91 272 LYS A O 1
ATOM 2215 N N . ASP A 1 273 ? -20.422 11.695 -9.794 1.00 51.28 273 ASP A N 1
ATOM 2216 C CA . ASP A 1 273 ? -19.239 11.059 -9.215 1.00 51.28 273 ASP A CA 1
ATOM 2217 C C . ASP A 1 273 ? -19.082 9.653 -9.844 1.00 51.28 273 ASP A C 1
ATOM 2219 O O . ASP A 1 273 ? -19.969 8.805 -9.663 1.00 51.28 273 ASP A O 1
ATOM 2223 N N . PRO A 1 274 ? -18.010 9.404 -10.622 1.00 50.44 274 PRO A N 1
ATOM 2224 C CA . PRO A 1 274 ? -17.815 8.129 -11.308 1.00 50.44 274 PRO A CA 1
ATOM 2225 C C . PRO A 1 274 ? -17.616 6.963 -10.324 1.00 50.44 274 PRO A C 1
ATOM 2227 O O . PRO A 1 274 ? -17.909 5.814 -10.665 1.00 50.44 274 PRO A O 1
ATOM 2230 N N . CYS A 1 275 ? -17.206 7.241 -9.081 1.00 50.28 275 CYS A N 1
ATOM 2231 C CA . CYS A 1 275 ? -17.110 6.244 -8.019 1.00 50.28 275 CYS A CA 1
ATOM 2232 C C . CYS A 1 275 ? -18.475 5.980 -7.340 1.00 50.28 275 CYS A C 1
ATOM 2234 O O . CYS A 1 275 ? -18.777 4.836 -7.017 1.00 50.28 275 CYS A O 1
ATOM 2236 N N . ILE A 1 276 ? -19.353 6.988 -7.174 1.00 46.66 276 ILE A N 1
ATOM 2237 C CA . ILE A 1 276 ? -20.726 6.776 -6.635 1.00 46.66 276 ILE A CA 1
ATOM 2238 C C . ILE A 1 276 ? -21.592 5.979 -7.611 1.00 46.66 276 ILE A C 1
ATOM 2240 O O . ILE A 1 276 ? -22.400 5.152 -7.194 1.00 46.66 276 ILE A O 1
ATOM 2244 N N . TRP A 1 277 ? -21.461 6.242 -8.914 1.00 38.75 277 TRP A N 1
ATOM 2245 C CA . TRP A 1 277 ? -22.233 5.511 -9.922 1.00 38.75 277 TRP A CA 1
ATOM 2246 C C . TRP A 1 277 ? -21.746 4.074 -10.114 1.00 38.75 277 TRP A C 1
ATOM 2248 O O . TRP A 1 277 ? -22.517 3.251 -10.605 1.00 38.75 277 TRP A O 1
ATOM 2258 N N . SER A 1 278 ? -20.505 3.770 -9.715 1.00 42.75 278 SER A N 1
ATOM 2259 C CA . SER A 1 278 ? -20.015 2.396 -9.701 1.00 42.75 278 SER A CA 1
ATOM 2260 C C . SER A 1 278 ? -20.444 1.629 -8.453 1.00 42.75 278 SER A C 1
ATOM 2262 O O . SER A 1 278 ? -20.785 0.471 -8.645 1.00 42.75 278 SER A O 1
ATOM 2264 N N . LEU A 1 279 ? -20.545 2.219 -7.246 1.00 42.81 279 LEU A N 1
ATOM 2265 C CA . LEU A 1 279 ? -21.194 1.577 -6.084 1.00 42.81 279 LEU A CA 1
ATOM 2266 C C . LEU A 1 279 ? -21.667 2.577 -5.010 1.00 42.81 279 LEU A C 1
ATOM 2268 O O . LEU A 1 279 ? -20.995 3.554 -4.684 1.00 42.81 279 LEU A O 1
ATOM 2272 N N . GLY A 1 280 ? -22.793 2.252 -4.367 1.00 38.09 280 GLY A N 1
ATOM 2273 C CA . GLY A 1 280 ? -23.182 2.835 -3.086 1.00 38.09 280 GLY A CA 1
ATOM 2274 C C . GLY A 1 280 ? -22.040 2.783 -2.061 1.00 38.09 280 GLY A C 1
ATOM 2275 O O . GLY A 1 280 ? -21.262 1.837 -2.007 1.00 38.09 280 GLY A O 1
ATOM 2276 N N . TYR A 1 281 ? -21.943 3.844 -1.265 1.00 36.22 281 TYR A N 1
ATOM 2277 C CA . TYR A 1 281 ? -20.932 4.085 -0.234 1.00 36.22 281 TYR A CA 1
ATOM 2278 C C . TYR A 1 281 ? -20.646 2.829 0.626 1.00 36.22 281 TYR A C 1
ATOM 2280 O O . TYR A 1 281 ? -21.514 2.404 1.387 1.00 36.22 281 TYR A O 1
ATOM 2288 N N . ARG A 1 282 ? -19.434 2.255 0.556 1.00 48.19 282 ARG A N 1
ATOM 2289 C CA . ARG A 1 282 ? -18.982 1.182 1.467 1.00 48.19 282 ARG A CA 1
ATOM 2290 C C . ARG A 1 282 ? -18.067 1.766 2.551 1.00 48.19 282 ARG A C 1
ATOM 2292 O O . ARG A 1 282 ? -17.098 2.447 2.229 1.00 48.19 282 ARG A O 1
ATOM 2299 N N . ARG A 1 283 ? -18.362 1.488 3.830 1.00 43.94 283 ARG A N 1
ATOM 2300 C CA . ARG A 1 283 ? -17.399 1.577 4.949 1.00 43.94 283 ARG A CA 1
ATOM 2301 C C . ARG A 1 283 ? -16.672 0.240 5.042 1.00 43.94 283 ARG A C 1
ATOM 2303 O O . ARG A 1 283 ? -17.344 -0.789 5.104 1.00 43.94 283 ARG A O 1
ATOM 2310 N N . TRP A 1 284 ? -15.343 0.250 5.041 1.00 44.34 284 TRP A N 1
ATOM 2311 C CA . TRP A 1 284 ? -14.529 -0.930 4.741 1.00 44.34 284 TRP A CA 1
ATOM 2312 C C . TRP A 1 284 ? -14.496 -2.020 5.817 1.00 44.34 284 TRP A C 1
ATOM 2314 O O . TRP A 1 284 ? -13.992 -3.098 5.533 1.00 44.34 284 TRP A O 1
ATOM 2324 N N . GLU A 1 285 ? -15.132 -1.843 6.980 1.00 37.47 285 GLU A N 1
ATOM 2325 C CA . GLU A 1 285 ? -15.177 -2.894 8.012 1.00 37.47 285 GLU A CA 1
ATOM 2326 C C . GLU A 1 285 ? -16.468 -2.897 8.854 1.00 37.47 285 GLU A C 1
ATOM 2328 O O . GLU A 1 285 ? -16.405 -2.952 10.080 1.00 37.47 285 GLU A O 1
ATOM 2333 N N . THR A 1 286 ? -17.666 -2.859 8.257 1.00 31.36 286 THR A N 1
ATOM 2334 C CA . THR A 1 286 ? -18.931 -2.889 9.045 1.00 31.36 286 THR A CA 1
ATOM 2335 C C . THR A 1 286 ? -19.754 -4.172 8.964 1.00 31.36 286 THR A C 1
ATOM 2337 O O . THR A 1 286 ? -20.796 -4.242 9.609 1.00 31.36 286 THR A O 1
ATOM 2340 N N . THR A 1 287 ? -19.299 -5.218 8.275 1.00 27.97 287 THR A N 1
ATOM 2341 C CA . THR A 1 287 ? -20.045 -6.487 8.245 1.00 27.97 287 THR A CA 1
ATOM 2342 C C . THR A 1 287 ? -19.326 -7.548 9.082 1.00 27.97 287 THR A C 1
ATOM 2344 O O . THR A 1 287 ? -18.193 -7.904 8.751 1.00 27.97 287 THR A O 1
ATOM 2347 N N . PRO A 1 288 ? -19.920 -8.036 10.186 1.00 28.36 288 PRO A N 1
ATOM 2348 C CA . PRO A 1 288 ? -19.405 -9.206 10.882 1.00 28.36 288 PRO A CA 1
ATOM 2349 C C . PRO A 1 288 ? -19.533 -10.446 9.988 1.00 28.36 288 PRO A C 1
ATOM 2351 O O . PRO A 1 288 ? -20.506 -10.603 9.249 1.00 28.36 288 PRO A O 1
ATOM 2354 N N . CYS A 1 289 ? -18.530 -11.325 10.049 1.00 29.61 289 CYS A N 1
ATOM 2355 C CA . CYS A 1 289 ? -18.633 -12.669 9.496 1.00 29.61 289 CYS A CA 1
ATOM 2356 C C . CYS A 1 289 ? -19.764 -13.409 10.228 1.00 29.61 289 CYS A C 1
ATOM 2358 O O . CYS A 1 289 ? -19.765 -13.430 11.455 1.00 29.61 289 CYS A O 1
ATOM 2360 N N . PHE A 1 290 ? -20.661 -14.036 9.463 1.00 28.33 290 PHE A N 1
ATOM 2361 C CA . PHE A 1 290 ? -21.815 -14.831 9.905 1.00 28.33 290 PHE A CA 1
ATOM 2362 C C . PHE A 1 290 ? -23.019 -14.031 10.438 1.00 28.33 290 PHE A C 1
ATOM 2364 O O . PHE A 1 290 ? -23.170 -13.811 11.634 1.00 28.33 290 PHE A O 1
ATOM 2371 N N . GLU A 1 291 ? -23.970 -13.726 9.548 1.00 26.66 291 GLU A N 1
ATOM 2372 C CA . GLU A 1 291 ? -25.374 -13.927 9.917 1.00 26.66 291 GLU A CA 1
ATOM 2373 C C . GLU A 1 291 ? -25.634 -1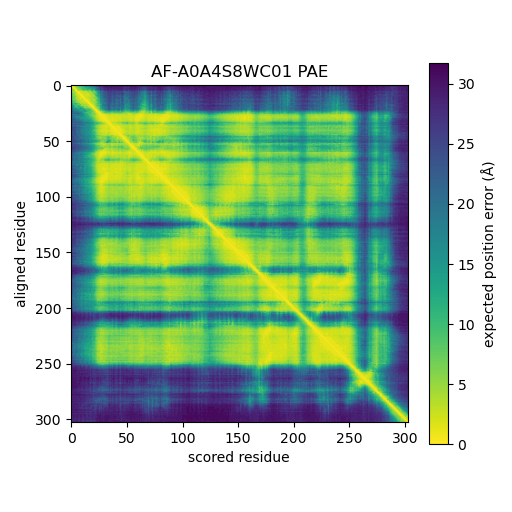5.431 9.813 1.00 26.66 291 GLU A C 1
ATOM 2375 O O . GLU A 1 291 ? -25.802 -15.993 8.730 1.00 26.66 291 GLU A O 1
ATOM 2380 N N . GLU A 1 292 ? -25.587 -16.099 10.961 1.00 30.48 292 GLU A N 1
ATOM 2381 C CA . GLU A 1 292 ? -26.241 -17.386 11.132 1.00 30.48 292 GLU A CA 1
ATOM 2382 C C . GLU A 1 292 ? -27.698 -17.193 10.686 1.00 30.48 292 GLU A C 1
ATOM 2384 O O . GLU A 1 292 ? -28.392 -16.299 11.179 1.00 30.48 292 GLU A O 1
ATOM 2389 N N . GLN A 1 293 ? -28.145 -17.966 9.693 1.00 30.14 293 GLN A N 1
ATOM 2390 C CA . GLN A 1 293 ? -29.561 -18.056 9.362 1.00 30.14 293 GLN A CA 1
ATOM 2391 C C . GLN A 1 293 ? -30.276 -18.559 10.615 1.00 30.14 293 GLN A C 1
ATOM 2393 O O . GLN A 1 293 ? -30.360 -19.760 10.856 1.00 30.14 293 GLN A O 1
ATOM 2398 N N . ALA A 1 294 ? -30.770 -17.631 11.432 1.00 31.58 294 ALA A N 1
ATOM 2399 C CA . ALA A 1 294 ? -31.752 -17.934 12.446 1.00 31.58 294 ALA A CA 1
ATOM 2400 C C . ALA A 1 294 ? -32.998 -18.409 11.698 1.00 31.58 294 ALA A C 1
ATOM 2402 O O . ALA A 1 294 ? -33.733 -17.615 11.100 1.00 31.58 294 ALA A O 1
ATOM 2403 N N . ASP A 1 295 ? -33.162 -19.728 11.687 1.00 34.50 295 ASP A N 1
ATOM 2404 C CA . ASP A 1 295 ? -34.359 -20.428 11.262 1.00 34.50 295 ASP A CA 1
ATOM 2405 C C . ASP A 1 295 ? -35.582 -19.713 11.850 1.00 34.50 295 ASP A C 1
ATOM 2407 O O . ASP A 1 295 ? -35.827 -19.692 13.058 1.00 34.50 295 ASP A O 1
ATOM 2411 N N . LYS A 1 296 ? -36.354 -19.073 10.972 1.00 36.91 296 LYS A N 1
ATOM 2412 C CA . LYS A 1 296 ? -37.706 -18.622 11.279 1.00 36.91 296 LYS A CA 1
ATOM 2413 C C . LYS A 1 296 ? -38.610 -19.850 11.269 1.00 36.91 296 LYS A C 1
ATOM 2415 O O . LYS A 1 296 ? -39.206 -20.120 10.238 1.00 36.91 296 LYS A O 1
ATOM 2420 N N . ASN A 1 297 ? -38.678 -20.559 12.391 1.00 39.72 297 ASN A N 1
ATOM 2421 C CA . ASN A 1 297 ? -39.738 -21.478 12.843 1.00 39.72 297 ASN A CA 1
ATOM 2422 C C . ASN A 1 297 ? -39.386 -21.751 14.322 1.00 39.72 297 ASN A C 1
ATOM 2424 O O . ASN A 1 297 ? -38.320 -22.278 14.595 1.00 39.72 297 ASN A O 1
ATOM 2428 N N . ASP A 1 298 ? -40.081 -21.294 15.359 1.00 34.62 298 ASP A N 1
ATOM 2429 C CA . ASP A 1 298 ? -41.510 -21.368 15.618 1.00 34.62 298 ASP A CA 1
ATOM 2430 C C . ASP A 1 298 ? -41.938 -20.261 16.599 1.00 34.62 298 ASP A C 1
ATOM 2432 O O . ASP A 1 298 ? -41.258 -19.953 17.581 1.00 34.62 298 ASP A O 1
ATOM 2436 N N . GLN A 1 299 ? -43.104 -19.669 16.341 1.00 37.31 299 GLN A N 1
ATOM 2437 C CA . GLN A 1 299 ? -43.810 -18.804 17.286 1.00 37.31 299 GLN A CA 1
ATOM 2438 C C . GLN A 1 299 ? -44.367 -19.617 18.471 1.00 37.31 299 GLN A C 1
ATOM 2440 O O . GLN A 1 299 ? -44.805 -20.753 18.280 1.00 37.31 299 GLN A O 1
ATOM 2445 N N . PRO A 1 300 ? -44.464 -19.032 19.679 1.00 39.97 300 PRO A N 1
ATOM 2446 C CA . PRO A 1 300 ? -45.198 -19.644 20.775 1.00 39.97 300 PRO A CA 1
ATOM 2447 C C . PRO A 1 300 ? -46.707 -19.529 20.516 1.00 39.97 300 PRO A C 1
ATOM 2449 O O . PRO A 1 300 ? -47.231 -18.438 20.281 1.00 39.97 300 PRO A O 1
ATOM 2452 N N . ALA A 1 301 ? -47.416 -20.655 20.585 1.00 39.56 301 ALA A N 1
ATOM 2453 C CA . ALA A 1 301 ? -48.872 -20.666 20.603 1.00 39.56 301 ALA A CA 1
ATOM 2454 C C . ALA A 1 301 ? -49.369 -19.979 21.886 1.00 39.56 301 ALA A C 1
ATOM 2456 O O . ALA A 1 301 ? -49.194 -20.491 22.991 1.00 39.56 301 ALA A O 1
ATOM 2457 N N . ALA A 1 302 ? -49.984 -18.811 21.723 1.00 37.78 302 ALA A N 1
ATOM 2458 C CA . ALA A 1 302 ? -50.772 -18.147 22.748 1.00 37.78 302 ALA A CA 1
ATOM 2459 C C . ALA A 1 302 ? -52.255 -18.272 22.381 1.00 37.78 302 ALA A C 1
ATOM 2461 O O . ALA A 1 302 ? -52.744 -17.521 21.540 1.00 37.78 302 ALA A O 1
ATOM 2462 N N . THR A 1 303 ? -52.947 -19.258 22.955 1.00 39.62 303 THR A N 1
ATOM 2463 C CA . THR A 1 303 ? -54.201 -19.156 23.741 1.00 39.62 303 THR A CA 1
ATOM 2464 C C . THR A 1 303 ? -54.776 -20.540 24.007 1.00 39.62 303 THR A C 1
ATOM 2466 O O . THR A 1 303 ? -54.796 -21.369 23.072 1.00 39.62 303 THR A O 1
#